Protein AF-A0A5J4QNW8-F1 (afdb_monomer)

InterPro domains:
  IPR017850 Alkaline-phosphatase-like, core domain superfamily [G3DSA:3.40.720.10] (44-223)
  IPR017850 Alkaline-phosphatase-like, core domain superfamily [SSF53649] (54-168)

Mean predicted aligned error: 5.85 Å

pLDDT: mean 89.26, std 12.09, range [37.34, 98.38]

Organism: NCBI:txid433724

Structure (mmCIF, N/CA/C/O backbone):
data_AF-A0A5J4QNW8-F1
#
_entry.id   AF-A0A5J4QNW8-F1
#
loop_
_atom_site.group_PDB
_atom_site.id
_atom_site.type_symbol
_atom_site.label_atom_id
_atom_site.label_alt_id
_atom_site.label_comp_id
_atom_site.label_asym_id
_atom_site.label_entity_id
_atom_site.label_seq_id
_atom_site.pdbx_PDB_ins_code
_atom_site.Cartn_x
_atom_site.Cartn_y
_atom_site.Cartn_z
_atom_site.occupancy
_atom_site.B_iso_or_equiv
_atom_site.auth_seq_id
_atom_site.auth_comp_id
_atom_site.auth_asym_id
_atom_site.auth_atom_id
_atom_site.pdbx_PDB_model_num
ATOM 1 N N . MET A 1 1 ? 3.363 -34.307 -20.191 1.00 50.69 1 MET A N 1
ATOM 2 C CA . MET A 1 1 ? 1.901 -34.393 -19.971 1.00 50.69 1 MET A CA 1
ATOM 3 C C . MET A 1 1 ? 1.456 -34.912 -18.603 1.00 50.69 1 MET A C 1
ATOM 5 O O . MET A 1 1 ? 0.515 -34.337 -18.078 1.00 50.69 1 MET A O 1
ATOM 9 N N . LYS A 1 2 ? 2.047 -35.956 -17.986 1.00 48.22 2 LYS A N 1
ATOM 10 C CA . LYS A 1 2 ? 1.737 -36.304 -16.568 1.00 48.22 2 LYS A CA 1
ATOM 11 C C . LYS A 1 2 ? 2.662 -35.636 -15.538 1.00 48.22 2 LYS A C 1
ATOM 13 O O . LYS A 1 2 ? 2.287 -35.537 -14.376 1.00 48.22 2 LYS A O 1
ATOM 18 N N . GLN A 1 3 ? 3.833 -35.167 -15.968 1.00 46.09 3 GLN A N 1
ATOM 19 C CA . GLN A 1 3 ? 4.805 -34.457 -15.127 1.00 46.09 3 GLN A CA 1
ATOM 20 C C . GLN A 1 3 ? 4.386 -32.993 -14.864 1.00 46.09 3 GLN A C 1
ATOM 22 O O . GLN A 1 3 ? 4.664 -32.472 -13.794 1.00 46.09 3 GLN A O 1
ATOM 27 N N . ASP A 1 4 ? 3.595 -32.400 -15.768 1.00 54.94 4 ASP A N 1
ATOM 28 C CA . ASP A 1 4 ? 3.169 -30.988 -15.719 1.00 54.94 4 ASP A CA 1
ATOM 29 C C . ASP A 1 4 ? 2.064 -30.705 -14.687 1.00 54.94 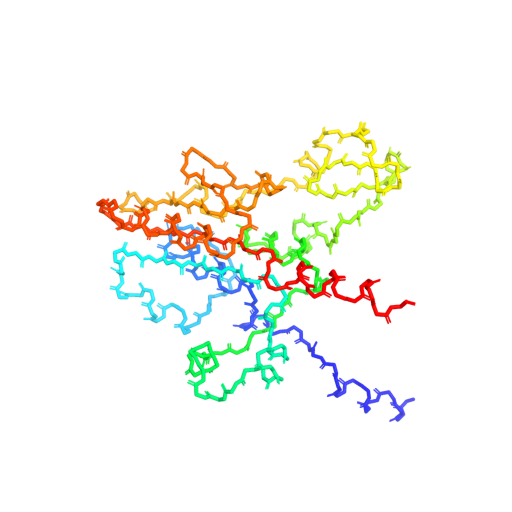4 ASP A C 1
ATOM 31 O O . ASP A 1 4 ? 1.994 -29.625 -14.108 1.00 54.94 4 ASP A O 1
ATOM 35 N N . LYS A 1 5 ? 1.194 -31.686 -14.410 1.00 52.28 5 LYS A N 1
ATOM 36 C CA . LYS A 1 5 ? 0.046 -31.485 -13.508 1.00 52.28 5 LYS A CA 1
ATOM 37 C C . LYS A 1 5 ? 0.475 -31.316 -12.046 1.00 52.28 5 LYS A C 1
ATOM 39 O O . LYS A 1 5 ? -0.120 -30.538 -11.319 1.00 52.28 5 LYS A O 1
ATOM 44 N N . LYS A 1 6 ? 1.546 -32.012 -11.646 1.00 55.34 6 LYS A N 1
ATOM 45 C CA . LYS A 1 6 ? 2.076 -32.014 -10.272 1.00 55.34 6 LYS A CA 1
ATOM 46 C C . LYS A 1 6 ? 2.856 -30.739 -9.922 1.00 55.34 6 LYS A C 1
ATOM 48 O O . LYS A 1 6 ? 3.050 -30.461 -8.742 1.00 55.34 6 LYS A O 1
ATOM 53 N N . GLU A 1 7 ? 3.335 -30.002 -10.926 1.00 60.31 7 GLU A N 1
ATOM 54 C CA . GLU A 1 7 ? 3.994 -28.704 -10.731 1.00 60.31 7 GLU A CA 1
ATOM 55 C C . GLU A 1 7 ? 2.992 -27.549 -10.674 1.00 60.31 7 GLU A C 1
ATOM 57 O O . GLU A 1 7 ? 3.164 -26.648 -9.857 1.00 60.31 7 GLU A O 1
ATOM 62 N N . LEU A 1 8 ? 1.904 -27.617 -11.453 1.00 59.53 8 LEU A N 1
ATOM 63 C CA . LEU A 1 8 ? 0.803 -26.647 -11.386 1.00 59.53 8 LEU A CA 1
ATOM 64 C C . LEU A 1 8 ? 0.143 -26.607 -9.998 1.00 59.53 8 LEU A C 1
ATOM 66 O O . LEU A 1 8 ? -0.208 -25.528 -9.533 1.00 59.53 8 LEU A O 1
ATOM 70 N N . ASP A 1 9 ? 0.060 -27.746 -9.302 1.00 62.59 9 ASP A N 1
ATOM 71 C CA . ASP A 1 9 ? -0.486 -27.834 -7.936 1.00 62.59 9 ASP A CA 1
ATOM 72 C C . ASP A 1 9 ? 0.357 -27.076 -6.881 1.00 62.59 9 ASP A C 1
ATOM 74 O O . ASP A 1 9 ? -0.100 -26.873 -5.757 1.00 62.59 9 ASP A O 1
ATOM 78 N N . LYS A 1 10 ? 1.590 -26.654 -7.213 1.00 77.62 10 LYS A N 1
ATOM 79 C CA . LYS A 1 10 ? 2.446 -25.822 -6.342 1.00 77.62 10 LYS A CA 1
ATOM 80 C C . LYS A 1 10 ? 2.356 -24.326 -6.645 1.00 77.62 10 LYS A C 1
ATOM 82 O O . LYS A 1 10 ? 2.941 -23.530 -5.910 1.00 77.62 10 LYS A O 1
ATOM 87 N N . LEU A 1 11 ? 1.693 -23.938 -7.732 1.00 81.44 11 LEU A N 1
ATOM 88 C CA . LEU A 1 11 ? 1.566 -22.537 -8.110 1.00 81.44 11 LEU A CA 1
ATOM 89 C C . LEU A 1 11 ? 0.448 -21.874 -7.310 1.00 81.44 11 LEU A C 1
ATOM 91 O O . LEU A 1 11 ? -0.637 -22.426 -7.137 1.00 81.44 11 LEU A O 1
ATOM 95 N N . ILE A 1 12 ? 0.715 -20.655 -6.853 1.00 85.25 12 ILE A N 1
ATOM 96 C CA . ILE A 1 12 ? -0.303 -19.796 -6.259 1.00 85.25 12 ILE A CA 1
ATOM 97 C C . ILE A 1 12 ? -0.917 -18.984 -7.398 1.00 85.25 12 ILE A C 1
ATOM 99 O O . ILE A 1 12 ? -0.236 -18.169 -8.021 1.00 85.25 12 ILE A O 1
ATOM 103 N N . PHE A 1 13 ? -2.193 -19.230 -7.680 1.00 89.69 13 PHE A N 1
ATOM 104 C CA . PHE A 1 13 ? -2.965 -18.446 -8.640 1.00 89.69 13 PHE A CA 1
ATOM 105 C C . PHE A 1 13 ? -3.490 -17.160 -7.985 1.00 89.69 13 PHE A C 1
ATOM 107 O O . PHE A 1 13 ? -3.715 -17.153 -6.773 1.00 89.69 13 PHE A O 1
ATOM 114 N N . PRO A 1 14 ? -3.682 -16.073 -8.755 1.00 88.25 14 PRO A N 1
ATOM 115 C CA . PRO A 1 14 ? -4.300 -14.863 -8.229 1.00 88.25 14 PRO A CA 1
ATOM 116 C C . PRO A 1 14 ? -5.731 -15.160 -7.774 1.00 88.25 14 PRO A C 1
ATOM 118 O O . PRO A 1 14 ? -6.515 -15.757 -8.512 1.00 88.25 14 PRO A O 1
ATOM 121 N N . ASP A 1 15 ? -6.063 -14.718 -6.566 1.0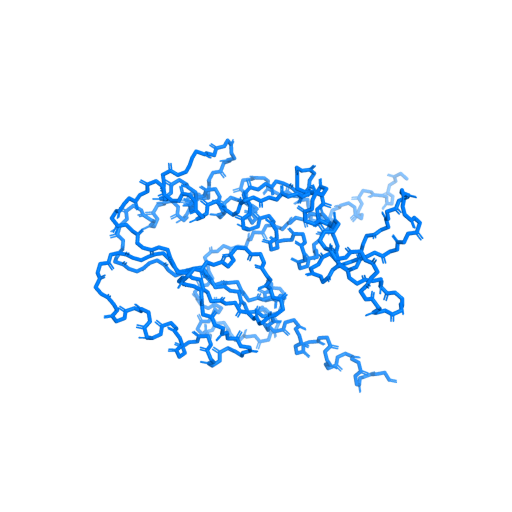0 93.56 15 ASP A N 1
ATOM 122 C CA . ASP A 1 15 ? -7.421 -14.753 -6.031 1.00 93.56 15 ASP A CA 1
ATOM 123 C C . ASP A 1 15 ? -7.978 -13.333 -6.076 1.00 93.56 15 ASP A C 1
ATOM 125 O O . ASP A 1 15 ? -7.646 -12.520 -5.222 1.00 93.56 15 ASP A O 1
ATOM 129 N N . PHE A 1 16 ? -8.789 -13.021 -7.088 1.00 89.88 16 PHE A N 1
ATOM 130 C CA . PHE A 1 16 ? -9.303 -11.667 -7.336 1.00 89.88 16 PHE A CA 1
ATOM 131 C C . PHE A 1 16 ? -10.328 -11.172 -6.302 1.00 89.88 16 PHE A C 1
ATOM 133 O O . PHE A 1 16 ? -10.675 -9.994 -6.323 1.00 89.88 16 PHE A O 1
ATOM 140 N N . GLU A 1 17 ? -10.780 -12.037 -5.391 1.00 92.00 17 GLU A N 1
ATOM 141 C CA . GLU A 1 17 ? -11.602 -11.651 -4.237 1.00 92.00 17 GLU A CA 1
ATOM 142 C C . GLU A 1 17 ? -10.765 -11.517 -2.952 1.00 92.00 17 GLU A C 1
ATOM 144 O O . GLU A 1 17 ? -11.206 -10.917 -1.969 1.00 92.00 17 GLU A O 1
ATOM 149 N N . LYS A 1 18 ? -9.547 -12.076 -2.953 1.00 94.88 18 LYS A N 1
ATOM 150 C CA . LYS A 1 18 ? -8.574 -12.033 -1.852 1.00 94.88 18 LYS A CA 1
ATOM 151 C C . LYS A 1 18 ? -7.194 -11.634 -2.363 1.00 94.88 18 LYS A C 1
ATOM 153 O O . LYS A 1 18 ? -6.198 -12.348 -2.201 1.00 94.88 18 LYS A O 1
ATOM 158 N N . ASN A 1 19 ? -7.140 -10.467 -2.986 1.00 95.44 19 ASN A N 1
ATOM 159 C CA . ASN A 1 19 ? -5.948 -9.827 -3.513 1.00 95.44 19 ASN A CA 1
ATOM 160 C C . ASN A 1 19 ? -5.698 -8.479 -2.826 1.00 95.44 19 ASN A C 1
ATOM 162 O O . ASN A 1 19 ? -6.612 -7.839 -2.306 1.00 95.44 19 ASN A O 1
ATOM 166 N N . ILE A 1 20 ? -4.456 -7.999 -2.877 1.00 96.25 20 ILE A N 1
ATOM 167 C CA . ILE A 1 20 ? -4.100 -6.670 -2.370 1.00 96.25 20 ILE A CA 1
ATOM 168 C C . ILE A 1 20 ? -4.936 -5.531 -2.976 1.00 96.25 20 ILE A C 1
ATOM 170 O O . ILE A 1 20 ? -5.199 -4.551 -2.286 1.00 96.25 20 ILE A O 1
ATOM 174 N N . ILE A 1 21 ? -5.413 -5.660 -4.221 1.00 96.75 21 ILE A N 1
ATOM 175 C CA . ILE A 1 21 ? -6.275 -4.639 -4.831 1.00 96.75 21 ILE A CA 1
ATOM 176 C C . ILE A 1 21 ? -7.614 -4.498 -4.094 1.00 96.75 21 ILE A C 1
ATOM 178 O O . ILE A 1 21 ? -8.160 -3.400 -4.011 1.00 96.75 21 ILE A O 1
ATOM 182 N N . ASN A 1 22 ? -8.124 -5.577 -3.488 1.00 97.81 22 ASN A N 1
ATOM 183 C CA . ASN A 1 22 ? -9.389 -5.543 -2.757 1.00 97.81 22 ASN A CA 1
ATOM 184 C C . ASN A 1 22 ? -9.275 -4.709 -1.471 1.00 97.81 22 ASN A C 1
ATOM 186 O O . ASN A 1 22 ? -10.265 -4.109 -1.054 1.00 97.81 22 ASN A O 1
ATOM 190 N N . ILE A 1 23 ? -8.069 -4.591 -0.889 1.00 97.94 23 ILE A N 1
ATOM 191 C CA . ILE A 1 23 ? -7.785 -3.646 0.205 1.00 97.94 23 ILE A CA 1
ATOM 192 C C . ILE A 1 23 ? -7.989 -2.208 -0.288 1.00 97.94 23 ILE A C 1
ATOM 194 O O . ILE A 1 23 ? -8.732 -1.437 0.321 1.00 97.94 23 ILE A O 1
ATOM 198 N N . SER A 1 24 ? -7.368 -1.847 -1.415 1.00 97.25 24 SER A N 1
ATOM 199 C CA . SER A 1 24 ? -7.506 -0.512 -2.010 1.00 97.25 24 SER A CA 1
ATOM 200 C C . SER A 1 24 ? -8.937 -0.206 -2.425 1.00 97.25 24 SER A C 1
ATOM 202 O O . SER A 1 24 ? -9.387 0.928 -2.262 1.00 97.25 24 SER A O 1
ATOM 204 N N . SER A 1 25 ? -9.677 -1.207 -2.904 1.00 97.69 25 SER A N 1
ATOM 205 C CA . SER A 1 25 ? -11.091 -1.055 -3.234 1.00 97.69 25 SER A CA 1
ATOM 206 C C . SER A 1 25 ? -11.944 -0.800 -1.981 1.00 97.69 25 SER A C 1
ATOM 208 O O . SER A 1 25 ? -12.767 0.119 -1.978 1.00 97.69 25 SER A O 1
ATOM 210 N N . SER A 1 26 ? -11.705 -1.523 -0.878 1.00 98.38 26 SER A N 1
ATOM 211 C CA . SER A 1 26 ? -12.358 -1.267 0.418 1.00 98.38 26 SER A CA 1
ATOM 212 C C . SER A 1 26 ? -12.085 0.146 0.938 1.00 98.38 26 SER A C 1
ATOM 214 O O . SER A 1 26 ? -13.013 0.845 1.347 1.00 98.38 26 SER A O 1
ATOM 216 N N . PHE A 1 27 ? -10.836 0.616 0.874 1.00 98.06 27 PHE A N 1
ATOM 217 C CA . PHE A 1 27 ? -10.511 1.985 1.279 1.00 98.06 27 PHE A CA 1
ATOM 218 C C . PHE A 1 27 ? -11.069 3.040 0.321 1.00 98.06 27 PHE A C 1
ATOM 220 O O . PHE A 1 27 ? -11.548 4.075 0.780 1.00 98.06 27 PHE A O 1
ATOM 227 N N . SER A 1 28 ? -11.095 2.768 -0.987 1.00 97.25 28 SER A N 1
ATOM 228 C CA . SER A 1 28 ? -11.762 3.631 -1.971 1.00 97.25 28 SER A CA 1
ATOM 229 C C . SER A 1 28 ? -13.234 3.814 -1.601 1.00 97.25 28 SER A C 1
ATOM 231 O O . SER A 1 28 ? -13.698 4.944 -1.463 1.00 97.25 28 SER A O 1
ATOM 233 N N . LYS A 1 29 ? -13.944 2.712 -1.324 1.00 96.94 29 LYS A N 1
ATOM 234 C CA . LYS A 1 29 ? -15.337 2.729 -0.860 1.00 96.94 29 LYS A CA 1
ATOM 235 C C . LYS A 1 29 ? -15.503 3.504 0.451 1.00 96.94 29 LYS A C 1
ATOM 237 O O . LYS A 1 29 ? -16.416 4.320 0.545 1.00 96.94 29 LYS A O 1
ATOM 242 N N . TYR A 1 30 ? -14.627 3.292 1.434 1.00 97.44 30 TYR A N 1
ATOM 243 C CA . TYR A 1 30 ? -14.646 4.009 2.718 1.00 97.44 30 TYR A CA 1
ATOM 244 C C . TYR A 1 30 ? -14.472 5.526 2.568 1.00 97.44 30 TYR A C 1
ATOM 246 O O . TYR A 1 30 ? -15.126 6.301 3.267 1.00 97.44 30 TYR A O 1
ATOM 254 N N . LEU A 1 31 ? -13.622 5.953 1.635 1.00 97.00 31 LEU A N 1
ATOM 255 C CA . LEU A 1 31 ? -13.414 7.360 1.302 1.00 97.00 31 LEU A CA 1
ATOM 256 C C . LEU A 1 31 ? -14.510 7.919 0.377 1.00 97.00 31 LEU A C 1
ATOM 258 O O . LEU A 1 31 ? -14.544 9.116 0.133 1.00 97.00 31 LEU A O 1
ATOM 262 N N . GLY A 1 32 ? -15.430 7.094 -0.131 1.00 95.81 32 GLY A N 1
ATOM 263 C CA . GLY A 1 32 ? -16.477 7.510 -1.073 1.00 95.81 32 GLY A CA 1
ATOM 264 C C . GLY A 1 32 ? -16.013 7.605 -2.533 1.00 95.81 32 GLY A C 1
ATOM 265 O O . GLY A 1 32 ? -16.749 8.095 -3.390 1.00 95.81 32 GLY A O 1
ATOM 266 N N . VAL A 1 33 ? -14.806 7.127 -2.837 1.00 96.19 33 VAL A N 1
ATOM 267 C CA . VAL A 1 33 ? -14.254 7.038 -4.192 1.00 96.19 33 VAL A CA 1
ATOM 268 C C . VAL A 1 33 ? -14.921 5.875 -4.926 1.00 96.19 33 VAL A C 1
ATOM 270 O O . VAL A 1 33 ? -14.993 4.753 -4.421 1.00 96.19 33 VAL A O 1
ATOM 273 N N . LYS A 1 34 ? -15.410 6.126 -6.145 1.00 93.19 34 LYS A N 1
ATOM 274 C CA . LYS A 1 34 ? -16.011 5.078 -6.980 1.00 93.19 34 LYS A CA 1
ATOM 275 C C . LYS A 1 34 ? -14.949 4.061 -7.405 1.00 93.19 34 LYS A C 1
ATOM 277 O O . LYS A 1 34 ? -13.878 4.438 -7.864 1.00 93.19 34 LYS A O 1
ATOM 282 N N . THR A 1 35 ? -15.290 2.783 -7.302 1.00 92.19 35 THR A N 1
ATOM 283 C CA . THR A 1 35 ? -14.453 1.645 -7.695 1.00 92.19 35 THR A CA 1
ATOM 284 C C . THR A 1 35 ? -15.334 0.590 -8.356 1.00 92.19 35 THR A C 1
ATOM 286 O O . THR A 1 35 ? -16.484 0.403 -7.956 1.00 92.19 35 THR A O 1
ATOM 289 N N . ASP A 1 36 ? -14.812 -0.064 -9.389 1.00 93.44 36 ASP A N 1
ATOM 290 C CA . ASP A 1 36 ? -15.427 -1.199 -10.084 1.00 93.44 36 ASP A CA 1
ATOM 291 C C . ASP A 1 36 ? -14.876 -2.556 -9.607 1.00 93.44 36 ASP A C 1
ATOM 293 O O . ASP A 1 36 ? -15.382 -3.608 -9.995 1.00 93.44 36 ASP A O 1
ATOM 297 N N . LYS A 1 37 ? -13.850 -2.532 -8.749 1.00 94.81 37 LYS A N 1
ATOM 298 C CA . LYS A 1 37 ? -13.191 -3.714 -8.184 1.00 94.81 37 LYS A CA 1
ATOM 299 C C . LYS A 1 37 ? -13.933 -4.205 -6.947 1.00 94.81 37 LYS A C 1
ATOM 301 O O . LYS A 1 37 ? -14.447 -3.398 -6.169 1.00 94.81 37 LYS A O 1
ATOM 306 N N . SER A 1 38 ? -13.953 -5.516 -6.715 1.00 95.94 38 SER A N 1
ATOM 307 C CA . SER A 1 38 ? -14.559 -6.070 -5.501 1.00 95.94 38 SER A CA 1
ATOM 308 C C . SER A 1 38 ? -13.796 -5.632 -4.247 1.00 95.94 38 SER A C 1
ATOM 310 O O . SER A 1 38 ? -12.587 -5.386 -4.278 1.00 95.94 38 SER A O 1
ATOM 312 N N . THR A 1 39 ? -14.523 -5.469 -3.144 1.00 97.62 39 THR A N 1
ATOM 313 C CA . THR A 1 39 ? -13.971 -5.064 -1.848 1.00 97.62 39 THR A CA 1
ATOM 314 C C . THR A 1 39 ? -13.681 -6.277 -0.973 1.00 97.62 39 THR A C 1
ATOM 316 O O . THR A 1 39 ? -14.260 -7.349 -1.150 1.00 97.62 39 THR A O 1
ATOM 319 N N . LEU A 1 40 ? -12.785 -6.117 -0.000 1.00 97.56 40 LEU A N 1
ATOM 320 C CA . LEU A 1 40 ? -12.438 -7.178 0.932 1.00 97.56 40 LEU A CA 1
ATOM 321 C C . LEU A 1 40 ? -13.421 -7.184 2.112 1.00 97.56 40 LEU A C 1
ATOM 323 O O . LEU A 1 40 ? -13.374 -6.308 2.976 1.00 97.56 40 LEU A O 1
ATOM 327 N N . LYS A 1 41 ? -14.295 -8.198 2.182 1.00 96.06 41 LYS A N 1
ATOM 328 C CA . LYS A 1 41 ? -15.398 -8.247 3.162 1.00 96.06 41 LYS A CA 1
ATOM 329 C C . LYS A 1 41 ? -14.951 -8.029 4.614 1.00 96.06 41 LYS A C 1
ATOM 331 O O . LYS A 1 41 ? -15.595 -7.271 5.329 1.00 96.06 41 LYS A O 1
ATOM 336 N N . ILE A 1 42 ? -13.865 -8.673 5.050 1.00 96.69 42 ILE A N 1
ATOM 337 C CA . ILE A 1 42 ? -13.378 -8.548 6.434 1.00 96.69 42 ILE A CA 1
ATOM 338 C C . ILE A 1 42 ? -12.971 -7.109 6.781 1.00 96.69 42 ILE A C 1
ATOM 340 O O . ILE A 1 42 ? -13.155 -6.674 7.914 1.00 96.69 42 ILE A O 1
ATOM 344 N N . LEU A 1 43 ? -12.455 -6.364 5.803 1.00 97.38 43 LEU A N 1
ATOM 345 C CA . LEU A 1 43 ? -12.079 -4.969 5.974 1.00 97.38 43 LEU A CA 1
ATOM 346 C C . LEU A 1 43 ? -13.311 -4.058 5.907 1.00 97.38 43 LEU A C 1
ATOM 348 O O . LEU A 1 43 ? -13.443 -3.157 6.729 1.00 97.38 43 LEU A O 1
ATOM 352 N N . ASP A 1 44 ? -14.245 -4.326 4.991 1.00 97.69 44 ASP A N 1
ATOM 353 C CA . ASP A 1 44 ? -15.520 -3.605 4.904 1.00 97.69 44 ASP A CA 1
ATOM 354 C C . ASP A 1 44 ? -16.327 -3.705 6.207 1.00 97.69 44 ASP A C 1
ATOM 356 O O . ASP A 1 44 ? -16.792 -2.685 6.713 1.00 97.69 44 ASP A O 1
ATOM 360 N N . ASP A 1 45 ? -16.463 -4.913 6.765 1.00 97.62 45 ASP A N 1
ATOM 361 C CA . ASP A 1 45 ? -17.181 -5.153 8.024 1.00 97.62 45 ASP A CA 1
ATOM 362 C C . ASP A 1 45 ? -16.561 -4.348 9.186 1.00 97.62 45 ASP A C 1
ATOM 364 O O . ASP A 1 45 ? -17.270 -3.878 10.078 1.00 97.62 45 ASP A O 1
ATOM 368 N N . GLU A 1 46 ? -15.238 -4.166 9.169 1.00 97.38 46 GLU A N 1
ATOM 369 C CA . GLU A 1 46 ? -14.505 -3.418 10.187 1.00 97.38 46 GLU A CA 1
ATOM 370 C C . GLU A 1 46 ? -14.663 -1.900 10.013 1.00 97.38 46 GLU A C 1
ATOM 372 O O . GLU A 1 46 ? -14.885 -1.179 10.987 1.00 97.38 46 GLU A O 1
ATOM 377 N N . LEU A 1 47 ? -14.610 -1.407 8.773 1.00 97.50 47 LEU A N 1
ATOM 378 C CA . LEU A 1 47 ? -14.688 0.021 8.446 1.00 97.50 47 LEU A CA 1
ATOM 379 C C . LEU A 1 47 ? -16.077 0.635 8.699 1.00 97.50 47 LEU A C 1
ATOM 381 O O . LEU A 1 47 ? -16.172 1.848 8.890 1.00 97.50 47 LEU A O 1
ATOM 385 N N . VAL A 1 48 ? -17.142 -0.175 8.781 1.00 96.69 48 VAL A N 1
ATOM 386 C CA . VAL A 1 48 ? -18.500 0.280 9.160 1.00 96.69 48 VAL A CA 1
ATOM 387 C C . VAL A 1 48 ? -18.543 0.891 10.568 1.00 96.69 48 VAL A C 1
ATOM 389 O O . VAL A 1 48 ? -19.425 1.696 10.859 1.00 96.69 48 VAL A O 1
ATOM 392 N N . LYS A 1 49 ? -17.581 0.557 11.437 1.00 97.12 49 LYS A N 1
ATOM 393 C CA . LYS A 1 49 ? -17.478 1.118 12.795 1.00 97.12 49 LYS A CA 1
ATOM 394 C C . LYS A 1 49 ? -17.093 2.599 12.819 1.00 97.12 49 LYS A C 1
ATOM 396 O O . LYS A 1 49 ? -17.207 3.217 13.872 1.00 97.12 49 LYS A O 1
ATOM 401 N N . ASP A 1 50 ? -16.667 3.150 11.679 1.00 94.62 50 ASP A N 1
ATOM 402 C CA . ASP A 1 50 ? -16.443 4.583 11.475 1.00 94.62 50 ASP A CA 1
ATOM 403 C C . ASP A 1 50 ? -15.485 5.210 12.505 1.00 94.62 50 ASP A C 1
ATOM 405 O O . ASP A 1 50 ? -15.803 6.170 13.212 1.00 94.62 50 ASP A O 1
ATOM 409 N N . TYR A 1 51 ? -14.296 4.613 12.593 1.00 97.25 51 TYR A N 1
ATOM 410 C CA . TYR A 1 51 ? -13.223 5.016 13.497 1.00 97.25 51 TYR A CA 1
ATOM 411 C C . TYR A 1 51 ? -12.796 6.478 13.321 1.00 97.25 51 TYR A C 1
ATOM 413 O O . TYR A 1 51 ? -12.830 7.030 12.220 1.00 97.25 51 TYR A O 1
ATOM 421 N N . GLU A 1 52 ? -12.316 7.088 14.411 1.00 97.19 52 GLU A N 1
ATOM 422 C CA . GLU A 1 52 ? -11.683 8.408 14.339 1.00 97.19 52 GLU A CA 1
ATOM 423 C C . GLU A 1 52 ? -10.392 8.352 13.515 1.00 97.19 52 GLU A C 1
ATOM 425 O O . GLU A 1 52 ? -10.195 9.180 12.633 1.00 97.19 52 GLU A O 1
ATOM 430 N N . ASP A 1 53 ? -9.556 7.338 13.727 1.00 98.06 53 ASP A N 1
ATOM 431 C CA . ASP A 1 53 ? -8.317 7.148 12.977 1.00 98.06 53 ASP A CA 1
ATOM 432 C C . ASP A 1 53 ? -8.307 5.778 12.294 1.00 98.06 53 ASP A C 1
ATOM 434 O O . ASP A 1 53 ? -8.350 4.737 12.950 1.00 98.06 53 ASP A O 1
ATOM 438 N N . VAL A 1 54 ? -8.214 5.777 10.964 1.00 98.31 54 VAL A N 1
ATOM 439 C CA . VAL A 1 54 ? -7.965 4.577 10.158 1.00 98.31 54 VAL A CA 1
ATOM 440 C C . VAL A 1 54 ? -6.538 4.646 9.630 1.00 98.31 54 VAL A C 1
ATOM 442 O O . VAL A 1 54 ? -6.206 5.520 8.830 1.00 98.31 54 VAL A O 1
ATOM 445 N N . ILE A 1 55 ? -5.689 3.725 10.080 1.00 98.38 55 ILE A N 1
ATOM 446 C CA . ILE A 1 55 ? -4.266 3.687 9.731 1.00 98.38 55 ILE A CA 1
ATOM 447 C C . ILE A 1 55 ? -4.006 2.445 8.882 1.00 98.38 55 ILE A C 1
ATOM 449 O O . ILE A 1 55 ? -4.233 1.320 9.326 1.00 98.38 55 ILE A O 1
ATOM 453 N N . PHE A 1 56 ? -3.506 2.651 7.667 1.00 98.31 56 PHE A N 1
ATOM 454 C CA . PHE A 1 56 ? -3.102 1.586 6.760 1.00 98.31 56 PHE A CA 1
ATOM 455 C C . PHE A 1 56 ? -1.587 1.616 6.573 1.00 98.31 56 PHE A C 1
ATOM 457 O O . PHE A 1 56 ? -1.051 2.594 6.061 1.00 98.31 56 PHE A O 1
ATOM 464 N N . ILE A 1 57 ? -0.897 0.548 6.981 1.00 97.88 57 ILE A N 1
ATOM 465 C CA . ILE A 1 57 ? 0.565 0.448 6.906 1.00 97.88 57 ILE A CA 1
ATOM 466 C C . ILE A 1 57 ? 0.959 -0.713 6.001 1.00 97.88 57 ILE A C 1
ATOM 468 O O . ILE A 1 57 ? 0.554 -1.853 6.228 1.00 97.88 57 ILE A O 1
ATOM 472 N N . ILE A 1 58 ? 1.794 -0.421 5.008 1.00 97.31 58 ILE A N 1
ATOM 473 C CA . ILE A 1 58 ? 2.450 -1.416 4.164 1.00 97.31 58 ILE A CA 1
ATOM 474 C C . ILE A 1 58 ? 3.895 -1.568 4.644 1.00 97.31 58 ILE A C 1
ATOM 476 O O . ILE A 1 58 ? 4.667 -0.614 4.566 1.00 97.31 58 ILE A O 1
ATOM 480 N N . PHE A 1 59 ? 4.254 -2.764 5.107 1.00 96.44 59 PHE A N 1
ATOM 481 C CA . PHE A 1 59 ? 5.639 -3.158 5.384 1.00 96.44 59 PHE A CA 1
ATOM 482 C C . PHE A 1 59 ? 6.170 -3.980 4.208 1.00 96.44 59 PHE A C 1
ATOM 484 O O . PHE A 1 59 ? 5.694 -5.096 3.970 1.00 96.44 59 PHE A O 1
ATOM 491 N N . ASP A 1 60 ? 7.116 -3.428 3.448 1.00 94.56 60 ASP A N 1
ATOM 492 C CA . ASP A 1 60 ? 7.619 -4.074 2.237 1.00 94.56 60 ASP A CA 1
ATOM 493 C C . ASP A 1 60 ? 8.327 -5.394 2.565 1.00 94.56 60 ASP A C 1
ATOM 495 O O . ASP A 1 60 ? 9.116 -5.497 3.502 1.00 94.56 60 ASP A O 1
ATOM 499 N N . GLY A 1 61 ? 8.024 -6.439 1.800 1.00 92.94 61 GLY A N 1
ATOM 500 C CA . GLY A 1 61 ? 8.566 -7.780 2.011 1.00 92.94 61 GLY A CA 1
ATOM 501 C C . GLY A 1 61 ? 8.037 -8.530 3.242 1.00 92.94 61 GLY A C 1
ATOM 502 O O . GLY A 1 61 ? 8.424 -9.683 3.431 1.00 92.94 61 GLY A O 1
ATOM 503 N N . LEU A 1 62 ? 7.129 -7.971 4.058 1.00 94.25 62 LEU A N 1
ATOM 504 C CA . LEU A 1 62 ? 6.546 -8.661 5.224 1.00 94.25 62 LEU A CA 1
ATOM 505 C C . LEU A 1 62 ? 5.354 -9.563 4.841 1.00 94.25 62 LEU A C 1
ATOM 507 O O . LEU A 1 62 ? 4.213 -9.349 5.244 1.00 94.25 62 LEU A O 1
ATOM 511 N N . GLY A 1 63 ? 5.617 -10.587 4.030 1.00 92.94 63 GLY A N 1
ATOM 512 C CA . GLY A 1 63 ? 4.611 -11.574 3.625 1.00 92.94 63 GLY A CA 1
ATOM 513 C C . GLY A 1 63 ? 4.387 -12.704 4.642 1.00 92.94 63 GLY A C 1
ATOM 514 O O . GLY A 1 63 ? 5.004 -12.758 5.707 1.00 92.94 63 GLY A O 1
ATOM 515 N N . LYS A 1 64 ? 3.554 -13.682 4.256 1.00 93.94 64 LYS A N 1
ATOM 516 C CA . LYS A 1 64 ? 3.258 -14.888 5.052 1.00 93.94 64 LYS A CA 1
ATOM 517 C C . LYS A 1 64 ? 4.517 -15.616 5.532 1.00 93.94 64 LYS A C 1
ATOM 519 O O . LYS A 1 64 ? 4.666 -15.854 6.725 1.00 93.94 64 LYS A O 1
ATOM 524 N N . ASN A 1 65 ? 5.433 -15.932 4.614 1.00 92.62 65 ASN A N 1
ATOM 525 C CA . ASN A 1 65 ? 6.606 -16.746 4.940 1.00 92.62 65 ASN A CA 1
ATOM 526 C C . ASN A 1 65 ? 7.545 -16.050 5.945 1.00 92.62 65 ASN A C 1
ATOM 528 O O . ASN A 1 65 ? 7.879 -16.683 6.944 1.00 92.62 65 ASN A O 1
ATOM 532 N N . PRO A 1 66 ? 7.947 -14.772 5.762 1.00 92.62 66 PRO A N 1
ATOM 533 C CA . PRO A 1 66 ? 8.714 -14.055 6.780 1.00 92.62 66 PRO A CA 1
ATOM 534 C C . PRO A 1 66 ? 8.058 -14.056 8.165 1.00 92.62 66 PRO A C 1
ATOM 536 O O . PRO A 1 66 ? 8.761 -14.279 9.148 1.00 92.62 66 PRO A O 1
ATOM 539 N N . ILE A 1 67 ? 6.735 -13.868 8.245 1.00 94.69 67 ILE A N 1
ATOM 540 C CA . ILE A 1 67 ? 5.989 -13.901 9.513 1.00 94.69 67 ILE A CA 1
ATOM 541 C C . ILE A 1 67 ? 6.054 -15.293 10.152 1.00 94.69 67 ILE A C 1
ATOM 543 O O . ILE A 1 67 ? 6.442 -15.417 11.309 1.00 94.69 67 ILE A O 1
ATOM 547 N N . GLU A 1 68 ? 5.689 -16.345 9.418 1.00 94.00 68 GLU A N 1
ATOM 548 C CA . GLU A 1 68 ? 5.581 -17.701 9.976 1.00 94.00 68 GLU A CA 1
ATOM 549 C C . GLU A 1 68 ? 6.936 -18.306 10.362 1.00 94.00 68 GLU A C 1
ATOM 551 O O . GLU A 1 68 ? 7.008 -19.072 11.322 1.00 94.00 68 GLU A O 1
ATOM 556 N N . ILE A 1 69 ? 8.002 -17.957 9.634 1.00 94.25 69 ILE A N 1
ATOM 557 C CA . ILE A 1 69 ? 9.355 -18.474 9.877 1.00 94.25 69 ILE A CA 1
ATOM 558 C C . ILE A 1 69 ? 10.024 -17.764 11.056 1.00 94.25 69 ILE A C 1
ATOM 560 O O . ILE A 1 69 ? 10.704 -18.417 11.844 1.00 94.25 69 ILE A O 1
ATOM 564 N N . ASN A 1 70 ? 9.876 -16.440 11.165 1.00 93.44 70 ASN A N 1
ATOM 565 C CA . ASN A 1 70 ? 10.695 -15.643 12.084 1.00 93.44 70 ASN A CA 1
ATOM 566 C C . ASN A 1 70 ? 9.965 -15.211 13.357 1.00 93.44 70 ASN A C 1
ATOM 568 O O . ASN A 1 70 ? 10.624 -14.803 14.310 1.00 93.44 70 ASN A O 1
ATOM 572 N N . LEU A 1 71 ? 8.631 -15.259 13.389 1.00 94.69 71 LEU A N 1
ATOM 573 C CA . LEU A 1 71 ? 7.855 -14.800 14.537 1.00 94.69 71 LEU A CA 1
ATOM 574 C C . LEU A 1 71 ? 7.198 -15.966 15.270 1.00 94.69 71 LEU A C 1
ATOM 576 O O . LEU A 1 71 ? 6.552 -16.819 14.661 1.00 94.69 71 LEU A O 1
ATOM 580 N N . GLU A 1 72 ? 7.295 -15.963 16.598 1.00 96.25 72 GLU A N 1
ATOM 581 C CA . GLU A 1 72 ? 6.558 -16.891 17.458 1.00 96.25 72 GLU A CA 1
ATOM 582 C C . GLU A 1 72 ? 5.040 -16.697 17.314 1.00 96.25 72 GLU A C 1
ATOM 584 O O . GLU A 1 72 ? 4.566 -15.587 17.055 1.00 96.25 72 GLU A O 1
ATOM 589 N N . GLU A 1 73 ? 4.255 -17.760 17.513 1.00 93.75 73 GLU A N 1
ATOM 590 C CA . GLU A 1 73 ? 2.787 -17.733 17.371 1.00 93.75 73 GLU A CA 1
ATOM 591 C C . GLU A 1 73 ? 2.106 -16.671 18.245 1.00 93.75 73 GLU A C 1
ATOM 593 O O . GLU A 1 73 ? 1.172 -16.013 17.793 1.00 93.75 73 GLU A O 1
ATOM 598 N N . GLY A 1 74 ? 2.611 -16.459 19.464 1.00 96.12 74 GLY A N 1
ATOM 599 C CA . GLY A 1 74 ? 2.095 -15.462 20.406 1.00 96.12 74 GLY A CA 1
ATOM 600 C C . GLY A 1 74 ? 2.605 -14.035 20.181 1.00 96.12 74 GLY A C 1
ATOM 601 O O . GLY A 1 74 ? 2.193 -13.126 20.899 1.00 96.12 74 GLY A O 1
ATOM 602 N N . SER A 1 75 ? 3.500 -13.813 19.215 1.00 96.75 75 SER A N 1
ATOM 603 C CA . SER A 1 75 ? 4.016 -12.472 18.919 1.00 96.75 75 SER A CA 1
ATOM 604 C C . SER A 1 75 ? 2.905 -11.542 18.426 1.00 96.75 75 SER A C 1
ATOM 606 O O . SER A 1 75 ? 1.919 -11.988 17.832 1.00 96.75 75 SER A O 1
ATOM 608 N N . PHE A 1 76 ? 3.065 -10.233 18.645 1.00 96.38 76 PHE A N 1
ATOM 609 C CA . PHE A 1 76 ? 2.032 -9.240 18.336 1.00 96.38 76 PHE A CA 1
ATOM 610 C C . PHE A 1 76 ? 1.527 -9.344 16.890 1.00 96.38 76 PHE A C 1
ATOM 612 O O . PHE A 1 76 ? 0.334 -9.517 16.675 1.00 96.38 76 PHE A O 1
ATOM 619 N N . ILE A 1 77 ? 2.417 -9.335 15.894 1.00 94.88 77 ILE A N 1
ATOM 620 C CA . ILE A 1 77 ? 2.006 -9.397 14.483 1.00 94.88 77 ILE A CA 1
ATOM 621 C C . ILE A 1 77 ? 1.336 -10.740 14.163 1.00 94.88 77 ILE A C 1
ATOM 623 O O . ILE A 1 77 ? 0.233 -10.751 13.618 1.00 94.88 77 ILE A O 1
ATOM 627 N N . ARG A 1 78 ? 1.963 -11.874 14.518 1.00 96.12 78 ARG A N 1
ATOM 628 C CA . ARG A 1 78 ? 1.473 -13.209 14.130 1.00 96.12 78 ARG A CA 1
ATOM 629 C C . ARG A 1 78 ? 0.127 -13.546 14.775 1.00 96.12 78 ARG A C 1
ATOM 631 O O . ARG A 1 78 ? -0.750 -14.065 14.092 1.00 96.12 78 ARG A O 1
ATOM 638 N N . SER A 1 79 ? -0.065 -13.185 16.042 1.00 97.25 79 SER A N 1
ATOM 639 C CA . SER A 1 79 ? -1.330 -13.393 16.765 1.00 97.25 79 SER A CA 1
ATOM 640 C C . SER A 1 79 ? -2.485 -12.514 16.263 1.00 97.25 79 SER A C 1
ATOM 642 O O . SER A 1 79 ? -3.648 -12.833 16.512 1.00 97.25 79 SER A O 1
ATOM 644 N N . HIS A 1 80 ? -2.190 -11.429 15.536 1.00 96.69 80 HIS A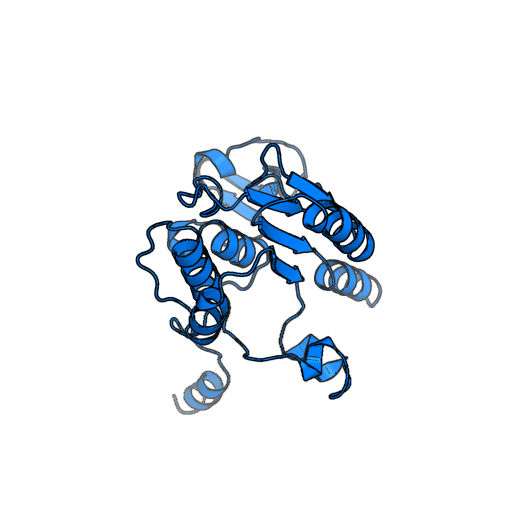 N 1
ATOM 645 C CA . HIS A 1 80 ? -3.191 -10.506 14.993 1.00 96.69 80 HIS A CA 1
ATOM 646 C C . H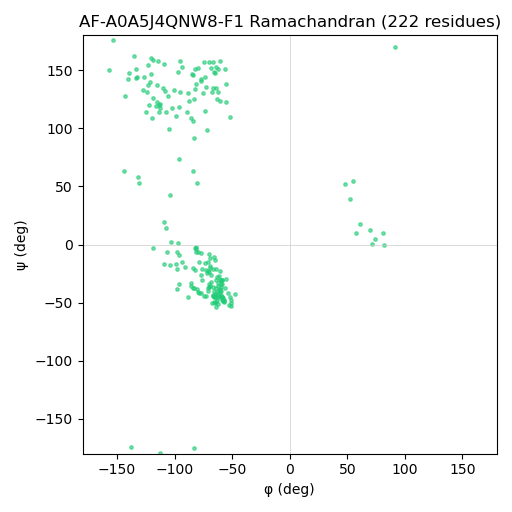IS A 1 80 ? -3.449 -10.685 13.488 1.00 96.69 80 HIS A C 1
ATOM 648 O O . HIS A 1 80 ? -4.290 -9.970 12.937 1.00 96.69 80 HIS A O 1
ATOM 654 N N . VAL A 1 81 ? -2.802 -11.649 12.817 1.00 96.75 81 VAL A N 1
ATOM 655 C CA . VAL A 1 81 ? -3.106 -11.977 11.414 1.00 96.75 81 VAL A CA 1
ATOM 656 C C . VAL A 1 81 ? -4.561 -12.429 11.301 1.00 96.75 81 VAL A C 1
ATOM 658 O O . VAL A 1 81 ? -4.988 -13.378 11.956 1.00 96.75 81 VAL A O 1
ATOM 661 N N . LYS A 1 82 ? -5.328 -11.750 10.446 1.00 96.12 82 LYS A N 1
ATOM 662 C CA . LYS A 1 82 ? -6.721 -12.113 10.154 1.00 96.12 82 LYS A CA 1
ATOM 663 C C . LYS A 1 82 ? -6.859 -12.932 8.882 1.00 96.12 82 LYS A C 1
ATOM 665 O O . LYS A 1 82 ? -7.671 -13.849 8.834 1.00 96.12 82 LYS A O 1
ATOM 670 N N . GLU A 1 83 ? -6.071 -12.602 7.865 1.00 95.25 83 GLU A N 1
ATOM 671 C CA . GLU A 1 83 ? -6.150 -13.238 6.557 1.00 95.25 83 GLU A CA 1
ATOM 672 C C . GLU A 1 83 ? -4.827 -13.092 5.796 1.00 95.25 83 GLU A C 1
ATOM 674 O O . GLU A 1 83 ? -4.102 -12.112 5.975 1.00 95.25 83 GLU A O 1
ATOM 679 N N . TYR A 1 84 ? -4.523 -14.070 4.939 1.00 95.12 84 TYR A N 1
ATOM 680 C CA . TYR A 1 84 ? -3.444 -13.990 3.957 1.00 95.12 84 TYR A CA 1
ATOM 681 C C . TYR A 1 84 ? -4.048 -13.796 2.570 1.00 95.12 84 TYR A C 1
ATOM 683 O O . TYR A 1 84 ? -4.907 -14.574 2.158 1.00 95.12 84 TYR A O 1
ATOM 691 N N . LEU A 1 85 ? -3.574 -12.779 1.853 1.00 95.94 85 LEU A N 1
ATOM 692 C CA . LEU A 1 85 ? -4.053 -12.419 0.521 1.00 95.94 85 LEU A CA 1
ATOM 693 C C . LEU A 1 85 ? -3.007 -12.752 -0.543 1.00 95.94 85 LEU A C 1
ATOM 695 O O . LEU A 1 85 ? -1.803 -12.786 -0.274 1.00 95.94 85 LEU A O 1
ATOM 699 N N . THR A 1 86 ? -3.473 -12.951 -1.771 1.00 95.75 86 THR A N 1
ATOM 700 C CA . THR A 1 86 ? -2.605 -12.968 -2.949 1.00 95.75 86 THR A CA 1
ATOM 701 C C . THR A 1 86 ? -2.166 -11.547 -3.310 1.00 95.75 86 THR A C 1
ATOM 703 O O . THR A 1 86 ? -2.809 -10.563 -2.947 1.00 95.75 86 THR A O 1
ATOM 706 N N . THR A 1 87 ? -1.047 -11.424 -4.020 1.00 94.62 87 THR A N 1
ATOM 707 C CA . THR A 1 87 ? -0.537 -10.136 -4.511 1.00 94.62 87 THR A CA 1
ATOM 708 C C . THR A 1 87 ? -0.610 -10.068 -6.035 1.00 94.62 87 THR A C 1
ATOM 710 O O . THR A 1 87 ? -1.101 -10.989 -6.690 1.00 94.62 87 THR A O 1
ATOM 713 N N . THR A 1 88 ? -0.173 -8.958 -6.614 1.00 93.75 88 THR A N 1
ATOM 714 C CA . THR A 1 88 ? -0.104 -8.779 -8.060 1.00 93.75 88 THR A CA 1
ATOM 715 C C . THR A 1 88 ? 0.988 -9.631 -8.693 1.00 93.75 88 THR A C 1
ATOM 717 O O . THR A 1 88 ? 1.970 -10.019 -8.059 1.00 93.75 88 THR A O 1
ATOM 720 N N . TYR A 1 89 ? 0.825 -9.908 -9.986 1.00 91.81 89 TYR A N 1
ATOM 721 C CA . TYR A 1 89 ? 1.895 -10.440 -10.816 1.00 91.81 89 TYR A CA 1
ATOM 722 C C . TYR A 1 89 ? 2.387 -9.356 -11.788 1.00 91.81 89 TYR A C 1
ATOM 724 O O . TYR A 1 89 ? 1.555 -8.723 -12.444 1.00 91.81 89 TYR A O 1
ATOM 732 N N . PRO A 1 90 ? 3.709 -9.140 -11.916 1.00 93.00 90 PRO A N 1
ATOM 733 C CA . PRO A 1 90 ? 4.780 -9.676 -11.067 1.00 93.00 90 PRO A CA 1
ATOM 734 C C . PRO A 1 90 ? 4.718 -9.125 -9.632 1.00 93.00 90 PRO A C 1
ATOM 736 O O . PRO A 1 90 ? 4.331 -7.977 -9.433 1.00 93.00 90 PRO A O 1
ATOM 739 N N . SER A 1 91 ? 5.139 -9.902 -8.633 1.00 92.38 91 SER A N 1
ATOM 740 C CA . SER A 1 91 ? 5.083 -9.511 -7.214 1.00 92.38 91 SER A CA 1
ATOM 741 C C . SER A 1 91 ? 6.245 -8.590 -6.809 1.00 92.38 91 SER A C 1
ATOM 743 O O . SER A 1 91 ? 7.010 -8.905 -5.898 1.00 92.38 91 SER A O 1
ATOM 745 N N . THR A 1 92 ? 6.437 -7.492 -7.540 1.00 92.62 92 THR A N 1
ATOM 746 C CA . THR A 1 92 ? 7.482 -6.492 -7.270 1.00 92.62 92 THR A CA 1
ATOM 747 C C . THR A 1 92 ? 6.935 -5.362 -6.402 1.00 92.62 92 THR A C 1
ATOM 749 O O . THR A 1 92 ? 5.746 -5.043 -6.482 1.00 92.62 92 THR A O 1
ATOM 752 N N . THR A 1 93 ? 7.805 -4.707 -5.624 1.00 91.44 93 THR A N 1
ATOM 753 C CA . THR A 1 93 ? 7.454 -3.526 -4.818 1.00 91.44 93 THR A CA 1
ATOM 754 C C . THR A 1 93 ? 6.740 -2.474 -5.657 1.00 91.44 93 THR A C 1
ATOM 756 O O . THR A 1 93 ? 5.655 -2.029 -5.292 1.00 91.44 93 THR A O 1
ATOM 759 N N . THR A 1 94 ? 7.299 -2.110 -6.817 1.00 90.94 94 THR A N 1
ATOM 760 C CA . THR A 1 94 ? 6.711 -1.098 -7.703 1.00 90.94 94 THR A CA 1
ATOM 761 C C . THR A 1 94 ? 5.298 -1.468 -8.139 1.00 90.94 94 THR A C 1
ATOM 763 O O . THR A 1 94 ? 4.398 -0.636 -8.053 1.00 90.94 94 THR A O 1
ATOM 766 N N . ASN A 1 95 ? 5.078 -2.718 -8.550 1.00 94.06 95 ASN A N 1
ATOM 767 C CA . ASN A 1 95 ? 3.770 -3.163 -9.015 1.00 94.06 95 ASN A CA 1
ATOM 768 C C . ASN A 1 95 ? 2.741 -3.179 -7.883 1.00 94.06 95 ASN A C 1
ATOM 770 O O . ASN A 1 95 ? 1.669 -2.591 -7.998 1.00 94.06 95 ASN A O 1
ATOM 774 N N . ALA A 1 96 ? 3.093 -3.799 -6.755 1.00 95.44 96 ALA A N 1
ATOM 775 C CA . ALA A 1 96 ? 2.205 -3.909 -5.607 1.00 95.44 96 ALA A CA 1
ATOM 776 C C . ALA A 1 96 ? 1.865 -2.537 -5.008 1.00 95.44 96 ALA A C 1
ATOM 778 O O . ALA A 1 96 ? 0.695 -2.242 -4.791 1.00 95.44 96 ALA A O 1
ATOM 779 N N . THR A 1 97 ? 2.857 -1.670 -4.785 1.00 94.19 97 THR A N 1
ATOM 780 C CA . THR A 1 97 ? 2.633 -0.324 -4.223 1.00 94.19 97 THR A CA 1
ATOM 781 C C . THR A 1 97 ? 1.845 0.577 -5.169 1.00 94.19 97 THR A C 1
ATOM 783 O O . THR A 1 97 ? 0.975 1.313 -4.706 1.00 94.19 97 THR A O 1
ATOM 786 N N . THR A 1 98 ? 2.066 0.476 -6.484 1.00 94.00 98 THR A N 1
ATOM 787 C CA . THR A 1 98 ? 1.265 1.219 -7.468 1.00 94.00 98 THR A CA 1
ATOM 788 C C . THR A 1 98 ? -0.178 0.733 -7.475 1.00 94.00 98 THR A C 1
ATOM 790 O O . THR A 1 98 ? -1.087 1.558 -7.434 1.00 94.00 98 THR A O 1
ATOM 793 N N . THR A 1 99 ? -0.418 -0.582 -7.447 1.00 96.38 99 THR A N 1
ATOM 794 C CA . THR A 1 99 ? -1.767 -1.150 -7.282 1.00 96.38 99 THR A CA 1
ATOM 795 C C . THR A 1 99 ? -2.408 -0.675 -5.978 1.00 96.38 99 THR A C 1
ATOM 797 O O . THR A 1 99 ? -3.551 -0.216 -5.992 1.00 96.38 99 THR A O 1
ATOM 800 N N . PHE A 1 100 ? -1.659 -0.698 -4.868 1.00 96.81 100 PHE A N 1
ATOM 801 C CA . PHE A 1 100 ? -2.154 -0.208 -3.590 1.00 96.81 100 PHE A CA 1
ATOM 802 C C . PHE A 1 100 ? -2.591 1.254 -3.681 1.00 96.81 100 PHE A C 1
ATOM 804 O O . PHE A 1 100 ? -3.698 1.559 -3.263 1.00 96.81 100 PHE A O 1
ATOM 811 N N . MET A 1 101 ? -1.785 2.149 -4.253 1.00 95.12 101 MET A N 1
ATOM 812 C CA . MET A 1 101 ? -2.128 3.573 -4.329 1.00 95.12 101 MET A CA 1
ATOM 813 C C . MET A 1 101 ? -3.238 3.866 -5.339 1.00 95.12 101 MET A C 1
ATOM 815 O O . MET A 1 101 ? -4.132 4.655 -5.052 1.00 95.12 101 MET A O 1
ATOM 819 N N . SER A 1 102 ? -3.177 3.267 -6.526 1.00 94.38 102 SER A N 1
ATOM 820 C CA . SER A 1 102 ? -4.056 3.607 -7.652 1.00 94.38 102 SER A CA 1
ATOM 821 C C . SER A 1 102 ? -5.414 2.913 -7.612 1.00 94.38 102 SER A C 1
ATOM 823 O O . SER A 1 102 ? -6.339 3.385 -8.266 1.00 94.38 102 SER A O 1
ATOM 825 N N . ASN A 1 103 ? -5.543 1.806 -6.867 1.00 96.12 103 ASN A N 1
ATOM 826 C CA . ASN A 1 103 ? -6.673 0.885 -7.001 1.00 96.12 103 ASN A CA 1
ATOM 827 C C . ASN A 1 103 ? -6.870 0.439 -8.469 1.00 96.12 103 ASN A C 1
ATOM 829 O O . ASN A 1 103 ? -7.990 0.356 -8.970 1.00 96.12 103 ASN A O 1
ATOM 833 N N . LEU A 1 104 ? -5.763 0.199 -9.177 1.00 95.12 104 LEU A N 1
ATOM 834 C CA . LEU A 1 104 ? -5.714 -0.304 -10.548 1.00 95.12 104 LEU A CA 1
ATOM 835 C C . LEU A 1 104 ? -4.941 -1.621 -10.583 1.00 95.12 104 LEU A C 1
ATOM 837 O O . LEU A 1 104 ? -3.985 -1.811 -9.835 1.00 95.12 104 LEU A O 1
ATOM 841 N N . TYR A 1 105 ? -5.331 -2.520 -11.476 1.00 94.44 105 TYR A N 1
ATOM 842 C CA . TYR A 1 105 ? -4.575 -3.720 -11.789 1.00 94.44 105 TYR A CA 1
ATOM 843 C C . TYR A 1 105 ? -3.246 -3.372 -12.477 1.00 94.44 105 TYR A C 1
ATOM 845 O O . TYR A 1 105 ? -3.155 -2.356 -13.172 1.00 94.44 105 TYR A O 1
ATOM 853 N N . PRO A 1 106 ? -2.244 -4.269 -12.407 1.00 94.00 106 PRO A N 1
ATOM 854 C CA . PRO A 1 106 ? -0.966 -4.105 -13.102 1.00 94.00 106 PRO A CA 1
ATOM 855 C C . PRO A 1 106 ? -1.101 -3.713 -14.574 1.00 94.00 106 PRO A C 1
ATOM 857 O O . PRO A 1 106 ? -0.393 -2.835 -15.059 1.00 94.00 106 PRO A O 1
ATOM 860 N N . MET A 1 107 ? -2.044 -4.335 -15.287 1.00 91.94 107 MET A N 1
ATOM 861 C CA . MET A 1 107 ? -2.285 -4.060 -16.707 1.00 91.94 107 MET A CA 1
ATOM 862 C C . MET A 1 107 ? -2.897 -2.680 -16.971 1.00 91.94 107 MET A C 1
ATOM 864 O O . MET A 1 107 ? -2.755 -2.163 -18.073 1.00 91.94 107 MET A O 1
ATOM 868 N N . GLU A 1 108 ? -3.578 -2.092 -15.987 1.00 92.75 108 GLU A N 1
ATOM 869 C CA . GLU A 1 108 ? -4.193 -0.768 -16.099 1.00 92.75 108 GLU A CA 1
ATOM 870 C C . GLU A 1 108 ? -3.168 0.345 -15.832 1.00 92.75 108 GLU A C 1
ATOM 872 O O . GLU A 1 108 ? -3.200 1.374 -16.502 1.00 92.75 108 GLU A O 1
ATOM 877 N N . HIS A 1 109 ? -2.244 0.147 -14.880 1.00 91.81 109 HIS A N 1
ATOM 878 C CA . HIS A 1 109 ? -1.261 1.174 -14.518 1.00 91.81 109 HIS A CA 1
ATOM 879 C C . HIS A 1 109 ? 0.115 1.002 -15.185 1.00 91.81 109 HIS A C 1
ATOM 881 O O . HIS A 1 109 ? 0.862 1.967 -15.260 1.00 91.81 109 HIS A O 1
ATOM 887 N N . GLY A 1 110 ? 0.491 -0.189 -15.667 1.00 90.31 110 GLY A N 1
ATOM 888 C CA . GLY A 1 110 ? 1.707 -0.420 -16.468 1.00 90.31 110 GLY A CA 1
ATOM 889 C C . GLY A 1 110 ? 3.048 -0.401 -15.711 1.00 90.31 110 GLY A C 1
ATOM 890 O O . GLY A 1 110 ? 4.109 -0.511 -16.324 1.00 90.31 110 GLY A O 1
ATOM 891 N N . TRP A 1 111 ? 3.033 -0.279 -14.381 1.00 90.12 111 TRP A N 1
ATOM 892 C CA . TRP A 1 111 ? 4.237 -0.179 -13.536 1.00 90.12 111 TRP A CA 1
ATOM 893 C C . TRP A 1 111 ? 4.630 -1.551 -12.968 1.00 90.12 111 TRP A C 1
ATOM 895 O O . TRP A 1 111 ? 4.424 -1.833 -11.794 1.00 90.12 111 TRP A O 1
ATOM 905 N N . PHE A 1 112 ? 5.183 -2.431 -13.803 1.00 90.94 112 PHE A N 1
ATOM 906 C CA . PHE A 1 112 ? 5.364 -3.849 -13.447 1.00 90.94 112 PHE A CA 1
ATOM 907 C C . PHE A 1 112 ? 6.612 -4.185 -12.607 1.00 90.94 112 PHE A C 1
ATOM 909 O O . PHE A 1 112 ? 6.662 -5.249 -11.982 1.00 90.94 112 PHE A O 1
ATOM 916 N N . ALA A 1 113 ? 7.645 -3.340 -12.617 1.00 90.06 113 ALA A N 1
ATOM 917 C CA . ALA A 1 113 ? 8.948 -3.639 -12.014 1.00 90.06 113 ALA A CA 1
ATOM 918 C C . ALA A 1 113 ? 9.699 -2.369 -11.587 1.00 90.06 113 ALA A C 1
ATOM 920 O O . ALA A 1 113 ? 9.247 -1.258 -11.845 1.00 90.06 113 ALA A O 1
ATOM 921 N N . TRP A 1 114 ? 10.862 -2.524 -10.943 1.00 86.31 114 TRP A N 1
ATOM 922 C CA . TRP A 1 114 ? 11.735 -1.390 -10.610 1.00 86.31 114 TRP A CA 1
ATOM 923 C C . TRP A 1 114 ? 12.218 -0.652 -11.862 1.00 86.31 114 TRP A C 1
ATOM 925 O O . TRP A 1 114 ? 12.155 0.574 -11.911 1.00 86.31 114 TRP A O 1
ATOM 935 N N . SER A 1 115 ? 12.631 -1.405 -12.882 1.00 89.44 115 SER A N 1
ATOM 936 C CA . SER A 1 115 ? 13.132 -0.886 -14.153 1.00 89.44 115 SER A CA 1
ATOM 937 C C . SER A 1 115 ? 12.309 -1.438 -15.312 1.00 89.44 115 SER A C 1
ATOM 939 O O . SER A 1 115 ? 12.016 -2.635 -15.341 1.00 89.44 115 SER A O 1
ATOM 941 N N . LEU A 1 116 ? 11.971 -0.592 -16.286 1.00 89.81 116 LEU A N 1
ATOM 942 C CA . LEU A 1 116 ? 11.308 -1.002 -17.530 1.00 89.81 116 LEU A CA 1
ATOM 943 C C . LEU A 1 116 ? 12.086 -0.506 -18.742 1.00 89.81 116 LEU A C 1
ATOM 945 O O . LEU A 1 116 ? 12.635 0.594 -18.718 1.00 89.81 116 LEU A O 1
ATOM 949 N N . TYR A 1 117 ? 12.099 -1.312 -19.801 1.00 90.81 117 TYR A N 1
ATOM 950 C CA . TYR A 1 117 ? 12.614 -0.908 -21.104 1.00 90.81 117 TYR A CA 1
ATOM 951 C C . TYR A 1 117 ? 11.553 -0.121 -21.879 1.00 90.81 117 TYR A C 1
ATOM 953 O O . TYR A 1 117 ? 10.396 -0.536 -21.954 1.00 90.81 117 TYR A O 1
ATOM 961 N N . TYR A 1 118 ? 11.967 1.000 -22.460 1.00 88.31 118 TYR A N 1
ATOM 962 C CA . TYR A 1 118 ? 11.141 1.868 -23.288 1.00 88.31 118 TYR A CA 1
ATOM 963 C C . TYR A 1 118 ? 11.747 1.946 -24.685 1.00 88.31 118 TYR A C 1
ATOM 965 O O . TYR A 1 118 ? 12.791 2.572 -24.876 1.00 88.31 118 TYR A O 1
ATOM 973 N N . GLU A 1 119 ? 11.078 1.315 -25.650 1.00 90.12 119 GLU A N 1
ATOM 974 C CA . GLU A 1 119 ? 11.527 1.233 -27.043 1.00 90.12 119 GLU A CA 1
ATOM 975 C C . GLU A 1 119 ? 11.679 2.621 -27.680 1.00 90.12 119 GLU A C 1
ATOM 977 O O . GLU A 1 119 ? 12.643 2.865 -28.398 1.00 90.12 119 GLU A O 1
ATOM 982 N N . GLU A 1 120 ? 10.801 3.578 -27.356 1.00 88.44 120 GLU A N 1
ATOM 983 C CA . GLU A 1 120 ? 10.801 4.905 -27.991 1.00 88.44 120 GLU A CA 1
ATOM 984 C C . GLU A 1 120 ? 12.040 5.749 -27.677 1.00 88.44 120 GLU A C 1
ATOM 986 O O . GLU A 1 120 ? 12.338 6.703 -28.394 1.00 88.44 120 GLU A O 1
ATOM 991 N N . ILE A 1 121 ? 12.739 5.426 -26.590 1.00 87.50 121 ILE A N 1
ATOM 992 C CA . ILE A 1 121 ? 13.974 6.102 -26.178 1.00 87.50 121 ILE A CA 1
ATOM 993 C C . ILE A 1 121 ? 15.171 5.150 -26.135 1.00 87.50 121 ILE A C 1
ATOM 995 O O . ILE A 1 121 ? 16.282 5.600 -25.860 1.00 87.50 121 ILE A O 1
ATOM 999 N N . ASP A 1 122 ? 14.951 3.858 -26.396 1.00 89.88 122 ASP A N 1
ATOM 1000 C CA . ASP A 1 122 ? 15.933 2.780 -26.282 1.00 89.88 122 ASP A CA 1
ATOM 1001 C C . ASP A 1 122 ? 16.709 2.819 -24.947 1.00 89.88 122 ASP A C 1
ATOM 1003 O O . ASP A 1 122 ? 17.946 2.874 -24.886 1.00 89.88 122 ASP A O 1
ATOM 1007 N N . LYS A 1 123 ? 15.961 2.876 -23.835 1.00 89.81 123 LYS A N 1
ATOM 1008 C CA . LYS A 1 123 ? 16.519 2.909 -22.470 1.00 89.81 123 LYS A CA 1
ATOM 1009 C C . LYS A 1 123 ? 15.729 2.049 -21.501 1.00 89.81 123 LYS A C 1
ATOM 1011 O O . LYS A 1 123 ? 14.505 1.981 -21.565 1.00 89.81 123 LYS A O 1
ATOM 1016 N N . CYS A 1 124 ? 16.444 1.486 -20.531 1.00 90.38 124 CYS A N 1
ATOM 1017 C CA . CYS A 1 124 ? 15.847 1.002 -19.292 1.00 90.38 124 CYS A CA 1
ATOM 1018 C C . CYS A 1 124 ? 15.785 2.156 -18.293 1.00 90.38 124 CYS A C 1
ATOM 1020 O O . CYS A 1 124 ? 16.821 2.756 -18.002 1.00 90.38 124 CYS A O 1
ATOM 1022 N N . LEU A 1 125 ? 14.595 2.471 -17.784 1.00 87.94 125 LEU A N 1
ATOM 1023 C CA . LEU A 1 125 ? 14.405 3.503 -16.769 1.00 87.94 125 LEU A CA 1
ATOM 1024 C C . LEU A 1 125 ? 13.899 2.903 -15.459 1.00 87.94 125 LEU A C 1
ATOM 1026 O O . LEU A 1 125 ? 12.958 2.108 -15.464 1.00 87.94 125 LEU A O 1
ATOM 1030 N N . ASP A 1 126 ? 14.466 3.366 -14.348 1.00 85.81 126 ASP A N 1
ATOM 1031 C CA . ASP A 1 126 ? 13.981 3.115 -12.994 1.00 85.81 126 ASP A CA 1
ATOM 1032 C C . ASP A 1 126 ? 12.717 3.941 -12.753 1.00 85.81 126 ASP A C 1
ATOM 1034 O O . ASP A 1 126 ? 12.770 5.175 -12.747 1.00 85.81 126 ASP A O 1
ATOM 1038 N N . ILE A 1 127 ? 11.574 3.279 -12.562 1.00 79.44 127 ILE A N 1
ATOM 1039 C CA . ILE A 1 127 ? 10.262 3.920 -12.706 1.00 79.44 127 ILE A CA 1
ATOM 1040 C C . ILE A 1 127 ? 10.074 5.091 -11.731 1.00 79.44 127 ILE A C 1
ATOM 1042 O O . ILE A 1 127 ? 9.667 6.174 -12.155 1.00 79.44 127 ILE A O 1
ATOM 1046 N N . PHE A 1 128 ? 10.435 4.907 -10.456 1.00 74.75 128 PHE A N 1
ATOM 1047 C CA . PHE A 1 128 ? 10.263 5.925 -9.412 1.00 74.75 128 PHE A CA 1
ATOM 1048 C C . PHE A 1 128 ? 11.217 7.117 -9.536 1.00 74.75 128 PHE A C 1
ATOM 1050 O O . PHE A 1 128 ? 10.929 8.195 -9.027 1.00 74.75 128 PHE A O 1
ATOM 1057 N N . THR A 1 129 ? 12.375 6.944 -10.180 1.00 76.06 129 THR A N 1
ATOM 1058 C CA . THR A 1 129 ? 13.399 8.003 -10.238 1.00 76.06 129 THR A CA 1
ATOM 1059 C C . THR A 1 129 ? 13.548 8.622 -11.626 1.00 76.06 129 THR A C 1
ATOM 1061 O O . THR A 1 129 ? 14.144 9.694 -11.758 1.00 76.06 129 THR A O 1
ATOM 1064 N N . GLY A 1 130 ? 13.033 7.959 -12.669 1.00 76.81 130 GLY A N 1
ATOM 1065 C CA . GLY A 1 130 ? 13.243 8.320 -14.072 1.00 76.81 130 GLY A CA 1
ATOM 1066 C C . GLY A 1 130 ? 14.715 8.273 -14.499 1.00 76.81 130 GLY A C 1
ATOM 1067 O O . GLY A 1 130 ? 15.096 8.912 -15.484 1.00 76.81 130 GLY A O 1
ATOM 1068 N N . ARG A 1 131 ? 15.568 7.589 -13.726 1.00 83.88 131 ARG A N 1
ATOM 1069 C CA . ARG A 1 131 ? 16.992 7.419 -14.029 1.00 83.88 131 ARG A CA 1
ATOM 1070 C C . ARG A 1 131 ? 17.178 6.262 -14.985 1.00 83.88 131 ARG A C 1
ATOM 1072 O O . ARG A 1 131 ? 16.463 5.271 -14.904 1.00 83.88 131 ARG A O 1
ATOM 1079 N N . ASP A 1 132 ? 18.167 6.379 -15.857 1.00 88.94 132 ASP A N 1
ATOM 1080 C CA . ASP A 1 132 ? 18.623 5.239 -16.639 1.00 88.94 132 ASP A CA 1
ATOM 1081 C C . ASP A 1 132 ? 19.180 4.163 -15.696 1.00 88.94 132 ASP A C 1
ATOM 1083 O O . ASP A 1 132 ? 20.057 4.446 -14.877 1.00 88.94 132 ASP A O 1
ATOM 1087 N N . SER A 1 133 ? 18.658 2.942 -15.797 1.00 89.31 133 SER A N 1
ATOM 1088 C CA . SER A 1 133 ? 18.923 1.865 -14.837 1.00 89.31 133 SER A CA 1
ATOM 1089 C C . SER A 1 133 ? 20.395 1.452 -14.792 1.00 89.31 133 SER A C 1
ATOM 1091 O O . SER A 1 133 ? 20.886 1.025 -13.748 1.00 89.31 133 SER A O 1
ATOM 1093 N N . PHE A 1 134 ? 21.123 1.613 -15.900 1.00 87.56 134 PHE A N 1
ATOM 1094 C CA . PHE A 1 134 ? 22.527 1.214 -16.004 1.00 87.56 134 PHE A CA 1
ATOM 1095 C C . PHE A 1 134 ? 23.482 2.320 -15.559 1.00 87.56 134 PHE A C 1
ATOM 1097 O O . PHE A 1 134 ? 24.442 2.077 -14.834 1.00 87.56 134 PHE A O 1
ATOM 1104 N N . THR A 1 135 ? 23.238 3.548 -16.006 1.00 88.56 135 THR A N 1
ATOM 1105 C CA . THR A 1 135 ? 24.138 4.688 -15.786 1.00 88.56 135 THR A CA 1
ATOM 1106 C C . THR A 1 135 ? 23.778 5.503 -14.552 1.00 88.56 135 THR A C 1
ATOM 1108 O O . THR A 1 135 ? 24.578 6.336 -14.126 1.00 88.56 135 THR A O 1
ATOM 1111 N N . GLN A 1 136 ? 22.573 5.310 -14.006 1.00 86.50 136 GLN A N 1
ATOM 1112 C CA . GLN A 1 136 ? 21.995 6.068 -12.893 1.00 86.50 136 GLN A CA 1
ATOM 1113 C C . GLN A 1 136 ? 21.894 7.582 -13.150 1.00 86.50 136 GLN A C 1
ATOM 1115 O O . GLN A 1 136 ? 21.567 8.366 -12.254 1.00 86.50 136 GLN A O 1
ATOM 1120 N N . LYS A 1 137 ? 22.131 8.017 -14.393 1.00 83.75 137 LYS A N 1
ATOM 1121 C CA . LYS A 1 137 ? 21.965 9.404 -14.814 1.00 83.75 137 LYS A CA 1
ATOM 1122 C C . LYS A 1 137 ? 20.483 9.688 -15.010 1.00 83.75 137 LYS A C 1
ATOM 1124 O O . LYS A 1 137 ? 19.737 8.868 -15.544 1.00 83.75 137 LYS A O 1
ATOM 1129 N N . VAL A 1 138 ? 20.060 10.883 -14.609 1.00 73.56 138 VAL A N 1
ATOM 1130 C CA . VAL A 1 138 ? 18.729 11.387 -14.955 1.00 73.56 138 VAL A CA 1
ATOM 1131 C C . VAL A 1 138 ? 18.753 11.717 -16.442 1.00 73.56 138 VAL A C 1
ATOM 1133 O O . VAL A 1 138 ? 19.275 12.754 -16.841 1.00 73.56 138 VAL A O 1
ATOM 1136 N N . THR A 1 139 ? 18.252 10.802 -17.263 1.00 65.19 139 THR A N 1
ATOM 1137 C CA . THR A 1 139 ? 18.221 10.970 -18.719 1.00 65.19 139 THR A CA 1
ATOM 1138 C C . THR A 1 139 ? 16.866 11.495 -19.184 1.00 65.19 139 THR A C 1
ATOM 1140 O O . THR A 1 139 ? 16.821 12.305 -20.102 1.00 65.19 139 THR A O 1
ATOM 1143 N N . HIS A 1 140 ? 15.773 11.107 -18.513 1.00 66.44 140 HIS A N 1
ATOM 1144 C CA . HIS A 1 140 ? 14.400 11.399 -18.941 1.00 66.44 140 HIS A CA 1
ATOM 1145 C C . HIS A 1 140 ? 13.478 11.660 -17.737 1.00 66.44 140 HIS A C 1
ATOM 1147 O O . HIS A 1 140 ? 12.535 10.915 -17.464 1.00 66.44 140 HIS A O 1
ATOM 1153 N N . LYS A 1 141 ? 13.766 12.725 -16.974 1.00 65.25 141 LYS A N 1
ATOM 1154 C CA . LYS A 1 141 ? 13.003 13.068 -15.762 1.00 65.25 141 LYS A CA 1
ATOM 1155 C C . LYS A 1 141 ? 11.508 13.212 -16.080 1.00 65.25 141 LYS A C 1
ATOM 1157 O O . LYS A 1 141 ? 11.132 14.040 -16.903 1.00 65.25 141 LYS A O 1
ATOM 1162 N N . GLY A 1 142 ? 10.668 12.438 -15.395 1.00 64.62 142 GLY A N 1
ATOM 1163 C CA . GLY A 1 142 ? 9.209 12.500 -15.528 1.00 64.62 142 GLY A CA 1
ATOM 1164 C C . GLY A 1 142 ? 8.620 11.729 -16.713 1.00 64.62 142 GLY A C 1
ATOM 1165 O O . GLY A 1 142 ? 7.404 11.711 -16.842 1.00 64.62 142 GLY A O 1
ATOM 1166 N N . TYR A 1 143 ? 9.434 11.065 -17.539 1.00 72.19 143 TYR A N 1
ATOM 1167 C CA . TYR A 1 143 ? 8.951 10.284 -18.687 1.00 72.19 143 TYR A CA 1
ATOM 1168 C C . TYR A 1 143 ? 8.024 9.128 -18.276 1.00 72.19 143 TYR A C 1
ATOM 1170 O O . TYR A 1 143 ? 7.001 8.874 -18.908 1.00 72.19 143 TYR A O 1
ATOM 1178 N N . THR A 1 144 ? 8.343 8.456 -17.170 1.00 67.50 144 THR A N 1
ATOM 1179 C CA . THR A 1 144 ? 7.491 7.410 -16.587 1.00 67.50 144 THR A CA 1
ATOM 1180 C C . THR A 1 144 ? 6.160 7.981 -16.086 1.00 67.50 144 THR A C 1
ATOM 1182 O O . THR A 1 144 ? 5.099 7.433 -16.388 1.00 67.50 144 THR A O 1
ATOM 1185 N N . ASN A 1 145 ? 6.202 9.143 -15.427 1.00 66.44 145 ASN A N 1
ATOM 1186 C CA . ASN A 1 145 ? 5.021 9.834 -14.900 1.00 66.44 145 ASN A CA 1
ATOM 1187 C C . ASN A 1 145 ? 4.129 10.456 -15.983 1.00 66.44 145 ASN A C 1
ATOM 1189 O O . ASN A 1 145 ? 2.955 10.694 -15.716 1.00 66.44 145 ASN A O 1
ATOM 1193 N N . THR A 1 146 ? 4.642 10.750 -17.181 1.00 66.19 146 THR A N 1
ATOM 1194 C CA . THR A 1 146 ? 3.816 11.252 -18.291 1.00 66.19 146 THR A CA 1
ATOM 1195 C C . THR A 1 146 ? 3.145 10.125 -19.064 1.00 66.19 146 THR A C 1
ATOM 1197 O O . THR A 1 146 ? 2.002 10.286 -19.483 1.00 66.19 146 THR A O 1
ATOM 1200 N N . LYS A 1 147 ? 3.831 8.992 -19.252 1.00 72.06 147 LYS A N 1
ATOM 1201 C CA . LYS A 1 147 ? 3.327 7.879 -20.067 1.00 72.06 147 LYS A CA 1
ATOM 1202 C C . LYS A 1 147 ? 2.323 6.997 -19.327 1.00 72.06 147 LYS A C 1
ATOM 1204 O O . LYS A 1 147 ? 1.338 6.571 -19.919 1.00 72.06 147 LYS A O 1
ATOM 1209 N N . TYR A 1 148 ? 2.554 6.765 -18.038 1.00 76.06 148 TYR A N 1
ATOM 1210 C CA . TYR A 1 148 ? 1.745 5.872 -17.208 1.00 76.06 148 TYR A CA 1
ATOM 1211 C C . TYR A 1 148 ? 1.348 6.566 -15.907 1.00 76.06 148 TYR A C 1
ATOM 1213 O O . TYR A 1 148 ? 1.628 6.084 -14.808 1.00 76.06 148 TYR A O 1
ATOM 1221 N N . LYS A 1 149 ? 0.750 7.755 -16.034 1.00 81.88 149 LYS A N 1
ATOM 1222 C CA . LYS A 1 149 ? 0.279 8.520 -14.882 1.00 81.88 149 LYS A CA 1
ATOM 1223 C C . LYS A 1 149 ? -0.884 7.792 -14.216 1.00 81.88 149 LYS A C 1
ATOM 1225 O O . LYS A 1 149 ? -1.864 7.466 -14.880 1.00 81.88 149 LYS A O 1
ATOM 1230 N N . PHE A 1 150 ? -0.815 7.644 -12.901 1.00 87.38 150 PHE A N 1
ATOM 1231 C CA . PHE A 1 150 ? -1.964 7.288 -12.079 1.00 87.38 150 PHE A CA 1
ATOM 1232 C C . PHE A 1 150 ? -2.216 8.380 -11.039 1.00 87.38 150 PHE A C 1
ATOM 1234 O O . PHE A 1 150 ? -1.339 9.190 -10.733 1.00 87.38 150 PHE A O 1
ATOM 1241 N N . THR A 1 151 ? -3.430 8.398 -10.504 1.00 89.38 151 THR A N 1
ATOM 1242 C CA . THR A 1 151 ? -3.808 9.244 -9.373 1.00 89.38 151 THR A CA 1
ATOM 1243 C C . THR A 1 151 ? -4.147 8.317 -8.216 1.00 89.38 151 THR A C 1
ATOM 1245 O O . THR A 1 151 ? -5.009 7.453 -8.393 1.00 89.38 151 THR A O 1
ATOM 1248 N N . PRO A 1 152 ? -3.479 8.433 -7.057 1.00 93.75 152 PRO A N 1
ATOM 1249 C CA . PRO A 1 152 ? -3.860 7.659 -5.893 1.00 93.75 152 PRO A CA 1
ATOM 1250 C C . PRO A 1 152 ? -5.328 7.876 -5.530 1.00 93.75 152 PRO A C 1
ATOM 1252 O O . PRO A 1 152 ? -5.806 9.013 -5.526 1.00 93.75 152 PRO A O 1
ATOM 1255 N N . TYR A 1 153 ? -6.043 6.806 -5.179 1.00 94.50 153 TYR A N 1
ATOM 1256 C CA . TYR A 1 153 ? -7.481 6.887 -4.898 1.00 94.50 153 TYR A CA 1
ATOM 1257 C C . TYR A 1 153 ? -7.788 7.871 -3.758 1.00 94.50 153 TYR A C 1
ATOM 1259 O O . TYR A 1 153 ? -8.824 8.527 -3.755 1.00 94.50 153 TYR A O 1
ATOM 1267 N N . PHE A 1 154 ? -6.864 8.015 -2.808 1.00 93.19 154 PHE A N 1
ATOM 1268 C CA . PHE A 1 154 ? -7.010 8.875 -1.639 1.00 93.19 154 PHE A CA 1
ATOM 1269 C C . PHE A 1 154 ? -6.706 10.360 -1.908 1.00 93.19 154 PHE A C 1
ATOM 1271 O O . PHE A 1 154 ? -6.920 11.183 -1.021 1.00 93.19 154 PHE A O 1
ATOM 1278 N N . GLU A 1 155 ? -6.220 10.731 -3.100 1.00 89.44 155 GLU A N 1
ATOM 1279 C CA . GLU A 1 155 ? -5.914 12.131 -3.436 1.00 89.44 155 GLU A CA 1
ATOM 1280 C C . GLU A 1 155 ? -7.190 12.969 -3.608 1.00 89.44 155 GLU A C 1
ATOM 1282 O O . GLU A 1 155 ? -7.268 14.091 -3.115 1.00 89.44 155 GLU A O 1
ATOM 1287 N N . ASN A 1 156 ? -8.219 12.398 -4.237 1.00 82.75 156 ASN A N 1
ATOM 1288 C CA . ASN A 1 156 ? -9.501 13.061 -4.485 1.00 82.75 156 ASN A CA 1
ATOM 1289 C C . ASN A 1 156 ? -10.591 12.564 -3.535 1.00 82.75 156 ASN A C 1
ATOM 1291 O O . ASN A 1 156 ? -11.697 12.290 -3.989 1.00 82.75 156 ASN A O 1
ATOM 1295 N N . ASN A 1 157 ? -10.265 12.405 -2.247 1.00 90.31 157 ASN A N 1
ATOM 1296 C CA . ASN A 1 157 ? -11.172 11.898 -1.217 1.00 90.31 157 ASN A CA 1
ATOM 1297 C C . ASN A 1 157 ? -12.516 12.668 -1.189 1.00 90.31 157 ASN A C 1
ATOM 1299 O O . ASN A 1 157 ? -12.532 13.815 -0.737 1.00 90.31 157 ASN A O 1
ATOM 1303 N N . PRO A 1 158 ? -13.644 12.056 -1.607 1.00 93.38 158 PRO A N 1
ATOM 1304 C CA . PRO A 1 158 ? -14.958 12.704 -1.551 1.00 93.38 158 PRO A CA 1
ATOM 1305 C C . PRO A 1 158 ? -15.513 12.860 -0.131 1.00 93.38 158 PRO A C 1
ATOM 1307 O O . PRO A 1 158 ? -16.474 13.596 0.082 1.00 93.38 158 PRO A O 1
ATOM 1310 N N . ARG A 1 159 ? -14.942 12.152 0.846 1.00 94.81 159 ARG A N 1
ATOM 1311 C CA . ARG A 1 159 ? -15.390 12.173 2.232 1.00 94.81 159 ARG A CA 1
ATOM 1312 C C . ARG A 1 159 ? -14.803 13.364 2.994 1.00 94.81 159 ARG A C 1
ATOM 1314 O O . ARG A 1 159 ? -13.730 13.270 3.589 1.00 94.81 159 ARG A O 1
ATOM 1321 N N . GLU A 1 160 ? -15.536 14.476 2.991 1.00 93.81 160 GLU A N 1
ATOM 1322 C CA . GLU A 1 160 ? -15.114 15.764 3.571 1.00 93.81 160 GLU A CA 1
ATOM 1323 C C . GLU A 1 160 ? -14.835 15.724 5.085 1.00 93.81 160 GLU A C 1
ATOM 1325 O O . GLU A 1 160 ? -14.018 16.505 5.575 1.00 93.81 160 GLU A O 1
ATOM 1330 N N . ASP A 1 161 ? -15.466 14.812 5.839 1.00 95.81 161 ASP A N 1
ATOM 1331 C CA . ASP A 1 161 ? -15.234 14.660 7.283 1.00 95.81 161 ASP A CA 1
ATOM 1332 C C . ASP A 1 161 ? -13.922 13.931 7.623 1.00 95.81 161 ASP A C 1
ATOM 1334 O O . ASP A 1 161 ? -13.541 13.891 8.794 1.00 95.81 161 ASP A O 1
ATOM 1338 N N . VAL A 1 162 ? -13.214 13.387 6.623 1.00 97.19 162 VAL A N 1
ATOM 1339 C CA . VAL A 1 162 ? -11.967 12.629 6.795 1.00 97.19 162 VAL A CA 1
ATOM 1340 C C . VAL A 1 162 ? -10.783 13.364 6.175 1.00 97.19 162 VAL A C 1
ATOM 1342 O O . VAL A 1 162 ? -10.701 13.589 4.970 1.00 97.19 162 VAL A O 1
ATOM 1345 N N . SER A 1 163 ? -9.792 13.685 7.004 1.00 96.69 163 SER A N 1
ATOM 1346 C CA . SER A 1 163 ? -8.500 14.180 6.533 1.00 96.69 163 SER A CA 1
ATOM 1347 C C . SER A 1 163 ? -7.576 13.032 6.136 1.00 96.69 163 SER A C 1
ATOM 1349 O O . SER A 1 163 ? -7.265 12.167 6.949 1.00 96.69 163 SER A O 1
ATOM 1351 N N . VAL A 1 164 ? -7.071 13.065 4.905 1.00 96.88 164 VAL A N 1
ATOM 1352 C CA . VAL A 1 164 ? -6.070 12.103 4.428 1.00 96.88 164 VAL A CA 1
ATOM 1353 C C . VAL A 1 164 ? -4.659 12.601 4.747 1.00 96.88 164 VAL A C 1
ATOM 1355 O O . VAL A 1 164 ? -4.316 13.744 4.435 1.00 96.88 164 VAL A O 1
ATOM 1358 N N . TYR A 1 165 ? -3.850 11.735 5.349 1.00 97.50 165 TYR A N 1
ATOM 1359 C CA . TYR A 1 165 ? -2.422 11.930 5.595 1.00 97.50 165 TYR A CA 1
ATOM 1360 C C . TYR A 1 165 ? -1.633 10.786 4.965 1.00 97.50 165 TYR A C 1
ATOM 1362 O O . TYR A 1 165 ? -2.147 9.674 4.838 1.00 97.50 165 TYR A O 1
ATOM 1370 N N . SER A 1 166 ? -0.369 11.045 4.637 1.00 97.38 166 SER A N 1
ATOM 1371 C CA . SER A 1 166 ? 0.526 10.006 4.127 1.00 97.38 166 SER A CA 1
ATOM 1372 C C . SER A 1 166 ? 1.876 10.037 4.836 1.00 97.38 166 SER A C 1
ATOM 1374 O O . SER A 1 166 ? 2.387 11.113 5.148 1.00 97.38 166 SER A O 1
ATOM 1376 N N . ILE A 1 167 ? 2.470 8.868 5.068 1.00 97.56 167 ILE A N 1
ATOM 1377 C CA . ILE A 1 167 ? 3.822 8.725 5.625 1.00 97.56 167 ILE A CA 1
ATOM 1378 C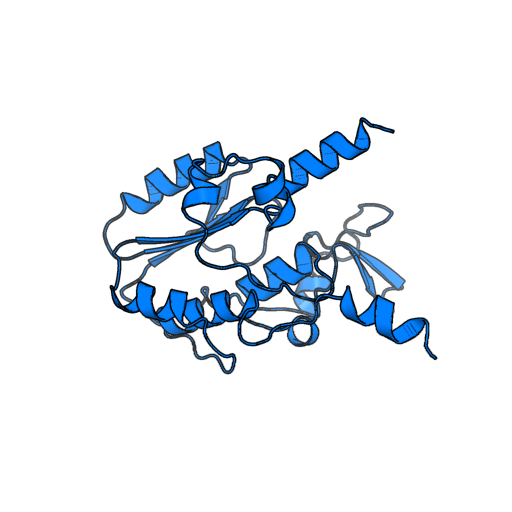 C . ILE A 1 167 ? 4.644 7.874 4.670 1.00 97.56 167 ILE A C 1
ATOM 1380 O O . ILE A 1 167 ? 4.351 6.690 4.489 1.00 97.56 167 ILE A O 1
ATOM 1384 N N . PHE A 1 168 ? 5.666 8.477 4.066 1.00 95.19 168 PHE A N 1
ATOM 1385 C CA . PHE A 1 168 ? 6.457 7.843 3.015 1.00 95.19 168 PHE A CA 1
ATOM 1386 C C . PHE A 1 168 ? 7.965 8.014 3.217 1.00 95.19 168 PHE A C 1
ATOM 1388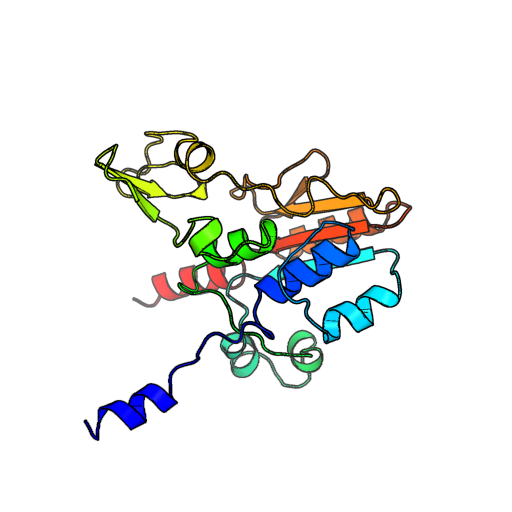 O O . PHE A 1 168 ? 8.404 9.064 3.694 1.00 95.19 168 PHE A O 1
ATOM 1395 N N . PRO A 1 169 ? 8.787 7.067 2.734 1.00 91.56 169 PRO A N 1
ATOM 1396 C CA . PRO A 1 169 ? 10.209 7.290 2.532 1.00 91.56 169 PRO A CA 1
ATOM 1397 C C . PRO A 1 169 ? 10.459 8.430 1.540 1.00 91.56 169 PRO A C 1
ATOM 1399 O O . PRO A 1 169 ? 9.623 8.758 0.690 1.00 91.56 169 PRO A O 1
ATOM 1402 N N . PHE A 1 170 ? 11.649 9.029 1.607 1.00 86.50 170 PHE A N 1
ATOM 1403 C CA . PHE A 1 170 ? 12.024 10.158 0.745 1.00 86.50 170 PHE A CA 1
ATOM 1404 C C . PHE A 1 170 ? 12.008 9.836 -0.754 1.00 86.50 170 PHE A C 1
ATOM 1406 O O . PHE A 1 170 ? 11.770 10.728 -1.563 1.00 86.50 170 PHE A O 1
ATOM 1413 N N . PHE A 1 171 ? 12.280 8.586 -1.133 1.00 82.56 171 PHE A N 1
ATOM 1414 C CA . PHE A 1 171 ? 12.357 8.188 -2.540 1.00 82.56 171 PHE A CA 1
ATOM 1415 C C . PHE A 1 171 ? 10.983 7.981 -3.191 1.00 82.56 171 PHE A C 1
ATOM 1417 O O . PHE A 1 171 ? 10.905 7.916 -4.415 1.00 82.56 171 PHE A O 1
ATOM 1424 N N . VAL A 1 172 ? 9.909 7.878 -2.401 1.00 83.75 172 VAL A N 1
ATOM 1425 C CA . VAL A 1 172 ? 8.543 7.768 -2.920 1.00 83.75 172 VAL A CA 1
ATOM 1426 C C . VAL A 1 172 ? 8.037 9.173 -3.215 1.00 83.75 172 VAL A C 1
ATOM 1428 O O . VAL A 1 172 ? 7.750 9.939 -2.295 1.00 83.75 172 VAL A O 1
ATOM 1431 N N . SER A 1 173 ? 7.960 9.533 -4.494 1.00 80.62 173 SER A N 1
ATOM 1432 C CA . SER A 1 173 ? 7.416 10.817 -4.952 1.00 80.62 173 SER A CA 1
ATOM 1433 C C . SER A 1 173 ? 5.902 10.796 -5.129 1.00 80.62 173 SER A C 1
ATOM 1435 O O . SER A 1 173 ? 5.250 11.816 -4.907 1.00 80.62 173 SER A O 1
ATOM 1437 N N . GLU A 1 174 ? 5.349 9.652 -5.525 1.00 82.38 174 GLU A N 1
ATOM 1438 C CA . GLU A 1 174 ? 3.949 9.560 -5.927 1.00 82.38 174 GLU A CA 1
ATOM 1439 C C . GLU A 1 174 ? 2.993 9.557 -4.735 1.00 82.38 174 GLU A C 1
ATOM 1441 O O . GLU A 1 174 ? 3.285 9.024 -3.666 1.00 82.38 174 GLU A O 1
ATOM 1446 N N . GLY A 1 175 ? 1.849 10.219 -4.917 1.00 81.69 175 GLY A N 1
ATOM 1447 C CA . GLY A 1 175 ? 0.838 10.413 -3.878 1.00 81.69 175 GLY A CA 1
ATOM 1448 C C . GLY A 1 175 ? 1.228 11.345 -2.739 1.00 81.69 175 GLY A C 1
ATOM 1449 O O . GLY A 1 175 ? 0.524 11.407 -1.729 1.00 81.69 175 GLY A O 1
ATOM 1450 N N . ARG A 1 176 ? 2.320 12.100 -2.899 1.00 88.38 176 ARG A N 1
ATOM 1451 C CA . ARG A 1 176 ? 2.675 13.181 -1.9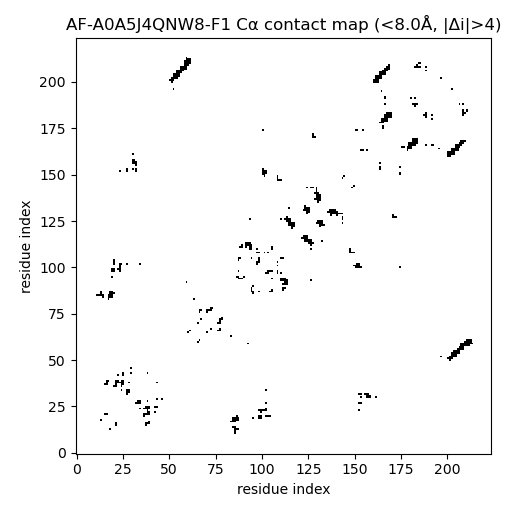83 1.00 88.38 176 ARG A CA 1
ATOM 1452 C C . ARG A 1 176 ? 1.757 14.384 -2.153 1.00 88.38 176 ARG A C 1
ATOM 1454 O O . ARG A 1 176 ? 1.533 14.867 -3.257 1.00 88.38 176 ARG A O 1
ATOM 1461 N N . ASN A 1 177 ? 1.321 14.927 -1.027 1.00 87.19 177 ASN A N 1
ATOM 1462 C CA . ASN A 1 177 ? 0.558 16.163 -0.917 1.00 87.19 177 ASN A CA 1
ATOM 1463 C C . ASN A 1 177 ? 1.068 17.007 0.268 1.00 87.19 177 ASN A C 1
ATOM 1465 O O . ASN A 1 177 ? 2.052 16.668 0.928 1.00 87.19 177 ASN A O 1
ATOM 1469 N N . ASN A 1 178 ? 0.388 18.114 0.565 1.00 90.75 178 ASN A N 1
ATOM 1470 C CA . ASN A 1 178 ? 0.732 19.008 1.677 1.00 90.75 178 ASN A CA 1
ATOM 1471 C C . ASN A 1 178 ? 0.571 18.384 3.081 1.00 90.75 178 ASN A C 1
ATOM 1473 O O . ASN A 1 178 ? 1.018 18.982 4.056 1.00 90.75 178 ASN A O 1
ATOM 1477 N N . LYS A 1 179 ? -0.060 17.210 3.195 1.00 94.19 179 LYS A N 1
ATOM 1478 C CA . LYS A 1 179 ? -0.229 16.422 4.426 1.00 94.19 179 LYS A CA 1
ATOM 1479 C C . LYS A 1 179 ? 0.618 15.143 4.419 1.00 94.19 179 LYS A C 1
ATOM 1481 O O . LYS A 1 179 ? 0.336 14.205 5.163 1.00 94.19 179 LYS A O 1
ATOM 1486 N N . THR A 1 180 ? 1.649 15.093 3.574 1.00 95.81 180 THR A N 1
ATOM 1487 C CA . THR A 1 180 ? 2.600 13.982 3.552 1.00 95.81 180 THR A CA 1
ATOM 1488 C C . THR A 1 180 ? 3.837 14.290 4.383 1.00 95.81 180 THR A C 1
ATOM 1490 O O . THR A 1 180 ? 4.464 15.334 4.207 1.00 95.81 180 THR A O 1
ATOM 1493 N N . VAL A 1 181 ? 4.218 13.351 5.244 1.00 96.75 181 VAL A N 1
ATOM 1494 C CA . VAL A 1 181 ? 5.422 13.416 6.080 1.00 96.75 181 VAL A CA 1
ATOM 1495 C C . VAL A 1 181 ? 6.421 12.329 5.691 1.00 96.75 181 VAL A C 1
ATOM 1497 O O . VAL A 1 181 ? 6.071 11.334 5.050 1.00 96.75 181 VAL A O 1
ATOM 1500 N N . ASN A 1 182 ? 7.688 12.554 6.032 1.00 96.44 182 ASN A N 1
ATOM 1501 C CA . ASN A 1 182 ? 8.782 11.662 5.667 1.00 96.44 182 ASN A CA 1
ATOM 1502 C C . ASN A 1 182 ? 9.155 10.765 6.838 1.00 96.44 182 ASN A C 1
ATOM 1504 O O . ASN A 1 182 ? 9.373 11.272 7.934 1.00 96.44 182 ASN A O 1
ATOM 1508 N N . ALA A 1 183 ? 9.297 9.471 6.571 1.00 95.56 183 ALA A N 1
ATOM 1509 C CA . ALA A 1 183 ? 9.872 8.509 7.501 1.00 95.56 183 ALA A CA 1
ATOM 1510 C C . ALA A 1 183 ? 10.697 7.480 6.724 1.00 95.56 183 ALA A C 1
ATOM 1512 O O . ALA A 1 183 ? 10.215 6.892 5.758 1.00 95.56 183 ALA A O 1
ATOM 1513 N N . SER A 1 184 ? 11.946 7.286 7.132 1.00 88.75 184 SER A N 1
ATOM 1514 C CA . SER A 1 184 ? 12.909 6.375 6.494 1.00 88.75 184 SER A CA 1
ATOM 1515 C C . SER A 1 184 ? 13.148 5.103 7.310 1.00 88.75 184 SER A C 1
ATOM 1517 O O . SER A 1 184 ? 13.858 4.201 6.857 1.00 88.75 184 SER A O 1
ATOM 1519 N N . THR A 1 185 ? 12.582 5.039 8.516 1.00 92.81 185 THR A N 1
ATOM 1520 C CA . THR A 1 185 ? 12.657 3.898 9.429 1.00 92.81 185 THR A CA 1
ATOM 1521 C C . THR A 1 185 ? 11.283 3.604 10.027 1.00 92.81 185 THR A C 1
ATOM 1523 O O . THR A 1 185 ? 10.386 4.451 10.019 1.00 92.81 185 THR A O 1
ATOM 1526 N N . VAL A 1 186 ? 11.124 2.395 10.567 1.00 94.19 186 VAL A N 1
ATOM 1527 C CA . VAL A 1 186 ? 9.913 1.992 11.297 1.00 94.19 186 VAL A CA 1
ATOM 1528 C C . VAL A 1 186 ? 9.675 2.900 12.513 1.00 94.19 186 VAL A C 1
ATOM 1530 O O . VAL A 1 186 ? 8.544 3.316 12.750 1.00 94.19 186 VAL A O 1
ATOM 1533 N N . ASP A 1 187 ? 10.734 3.270 13.238 1.00 95.88 187 ASP A N 1
ATOM 1534 C CA . ASP A 1 187 ? 10.633 4.151 14.409 1.00 95.88 187 ASP A CA 1
ATOM 1535 C C . ASP A 1 187 ? 10.163 5.558 14.023 1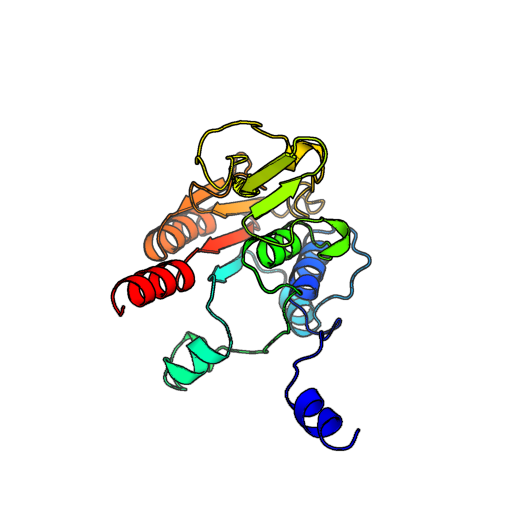.00 95.88 187 ASP A C 1
ATOM 1537 O O . ASP A 1 187 ? 9.259 6.110 14.649 1.00 95.88 187 ASP A O 1
ATOM 1541 N N . GLU A 1 188 ? 10.728 6.131 12.953 1.00 97.31 188 GLU A N 1
ATOM 1542 C CA . GLU A 1 188 ? 10.280 7.421 12.419 1.00 97.31 188 GLU A CA 1
ATOM 1543 C C . GLU A 1 188 ? 8.813 7.361 11.981 1.00 97.31 188 GLU A C 1
ATOM 1545 O O . GLU A 1 188 ? 8.054 8.289 12.261 1.00 97.31 188 GLU A O 1
ATOM 1550 N N . LEU A 1 189 ? 8.388 6.259 11.350 1.00 97.88 189 LEU A N 1
ATOM 1551 C CA . LEU A 1 189 ? 7.002 6.066 10.927 1.00 97.88 189 LEU A CA 1
ATOM 1552 C C . LEU A 1 189 ? 6.054 6.132 12.128 1.00 97.88 189 LEU A C 1
ATOM 1554 O O . LEU A 1 189 ? 5.062 6.860 12.074 1.00 97.88 189 LEU A O 1
ATOM 1558 N N . PHE A 1 190 ? 6.360 5.426 13.220 1.00 97.56 190 PHE A N 1
ATOM 1559 C CA . PHE A 1 190 ? 5.519 5.450 14.419 1.00 97.56 190 PHE A CA 1
ATOM 1560 C C . PHE A 1 190 ? 5.564 6.795 15.156 1.00 97.56 190 PHE A C 1
ATOM 1562 O O . PHE A 1 190 ? 4.519 7.262 15.607 1.00 97.56 190 PHE A O 1
ATOM 1569 N N . ILE A 1 191 ? 6.715 7.473 15.205 1.00 98.25 191 ILE A N 1
ATOM 1570 C CA . ILE A 1 191 ? 6.818 8.836 15.756 1.00 98.25 191 ILE A CA 1
ATOM 1571 C C . ILE A 1 191 ? 5.917 9.813 14.989 1.00 98.25 191 ILE A C 1
ATOM 1573 O O . ILE A 1 191 ? 5.231 10.639 15.597 1.00 98.25 191 ILE A O 1
ATOM 1577 N N . GLU A 1 192 ? 5.902 9.743 13.658 1.00 98.19 192 GLU A N 1
ATOM 1578 C CA . GLU A 1 192 ? 5.038 10.597 12.844 1.00 98.19 192 GLU A CA 1
ATOM 1579 C C . GLU A 1 192 ? 3.555 10.212 12.972 1.00 98.19 192 GLU A C 1
ATOM 1581 O O . GLU A 1 192 ? 2.703 11.100 13.078 1.00 98.19 192 GLU A O 1
ATOM 1586 N N . LEU A 1 193 ? 3.232 8.916 13.062 1.00 98.06 193 LEU A N 1
ATOM 1587 C CA . LEU A 1 193 ? 1.870 8.461 13.360 1.00 98.06 193 LEU A CA 1
ATOM 1588 C C . LEU A 1 193 ? 1.358 9.038 14.681 1.00 98.06 193 LEU A C 1
ATOM 1590 O O . LEU A 1 193 ? 0.265 9.603 14.709 1.00 98.06 193 LEU A O 1
ATOM 1594 N N . GLU A 1 194 ? 2.152 8.971 15.754 1.00 97.94 194 GLU A N 1
ATOM 1595 C CA . GLU A 1 194 ? 1.789 9.521 17.066 1.00 97.94 194 GLU A CA 1
ATOM 1596 C C . GLU A 1 194 ? 1.498 11.027 17.030 1.00 97.94 194 GLU A C 1
ATOM 1598 O O . GLU A 1 194 ? 0.708 11.531 17.834 1.00 97.94 194 GLU A O 1
ATOM 1603 N N . LYS A 1 195 ? 2.143 11.772 16.127 1.00 98.19 195 LYS A N 1
ATOM 1604 C CA . LYS A 1 195 ? 1.859 13.198 15.921 1.00 98.19 195 LYS A CA 1
ATOM 1605 C C . LYS A 1 195 ? 0.540 13.395 15.179 1.00 98.19 195 LYS A C 1
ATOM 1607 O O . LYS A 1 195 ? -0.250 14.242 15.589 1.00 98.19 195 LYS A O 1
ATOM 1612 N N . ILE A 1 196 ? 0.291 12.616 14.124 1.00 98.12 196 ILE A N 1
ATOM 1613 C CA . ILE A 1 196 ? -0.901 12.748 13.275 1.00 98.12 196 ILE A CA 1
ATOM 1614 C C . ILE A 1 196 ? -2.180 12.407 14.045 1.00 98.12 196 ILE A C 1
ATOM 1616 O O . ILE A 1 196 ? -3.142 13.173 13.982 1.00 98.12 196 ILE A O 1
ATOM 1620 N N . VAL A 1 197 ? -2.191 11.315 14.817 1.00 96.88 197 VAL A N 1
ATOM 1621 C CA . VAL A 1 197 ? -3.385 10.883 15.576 1.00 96.88 197 VAL A CA 1
ATOM 1622 C C . VAL A 1 197 ? -3.801 11.887 16.659 1.00 96.88 197 VAL A C 1
ATOM 1624 O O . VAL A 1 197 ? -4.960 11.931 17.052 1.00 96.88 197 VAL A O 1
ATOM 1627 N N . LYS A 1 198 ? -2.890 12.765 17.109 1.00 97.38 198 LYS A N 1
ATOM 1628 C CA . LYS A 1 198 ? -3.201 13.845 18.067 1.00 97.38 198 LYS A CA 1
ATOM 1629 C C . LYS A 1 198 ? -3.989 15.001 17.448 1.00 97.38 198 LYS A C 1
ATOM 1631 O O . LYS A 1 198 ? -4.521 15.834 18.186 1.00 97.38 198 LYS A O 1
ATOM 1636 N N . TYR A 1 199 ? -4.047 15.110 16.120 1.00 96.75 199 TYR A N 1
ATOM 1637 C CA . TYR A 1 199 ? -4.899 16.104 15.472 1.00 96.75 199 TYR A CA 1
ATOM 1638 C C . TYR A 1 199 ? -6.379 15.768 15.684 1.00 96.75 199 TYR A C 1
ATOM 1640 O O . TYR A 1 199 ? -6.756 14.612 15.837 1.00 96.75 199 TYR A O 1
ATOM 1648 N N . LYS A 1 200 ? -7.243 16.785 15.694 1.00 96.25 200 LYS A N 1
ATOM 1649 C CA . LYS A 1 200 ? -8.690 16.580 15.848 1.00 96.25 200 LYS A CA 1
ATOM 1650 C C . LYS A 1 200 ? -9.336 16.152 14.532 1.00 96.25 200 LYS A C 1
ATOM 1652 O O . LYS A 1 200 ? -8.913 16.603 13.468 1.00 96.25 200 LYS A O 1
ATOM 1657 N N . GLY A 1 201 ? -10.429 15.399 14.637 1.00 96.75 201 GLY A N 1
ATOM 1658 C CA . GLY A 1 201 ? -11.265 15.011 13.500 1.00 96.75 201 GLY A CA 1
ATOM 1659 C C . GLY A 1 201 ? -10.830 13.687 12.888 1.00 96.75 201 GLY A C 1
ATOM 1660 O O . GLY A 1 201 ? -9.779 13.154 13.240 1.00 96.75 201 GLY A O 1
ATOM 1661 N N . LYS A 1 202 ? -11.645 13.148 11.977 1.00 97.94 202 LYS A N 1
ATOM 1662 C CA . LYS A 1 202 ? -11.383 11.820 11.429 1.00 97.94 202 LYS A CA 1
ATOM 1663 C C . LYS A 1 202 ? -10.217 11.830 10.454 1.00 97.94 202 LYS A C 1
ATOM 1665 O O . LYS A 1 202 ? -10.038 12.790 9.696 1.00 97.94 202 LYS A O 1
ATOM 1670 N N . LYS A 1 203 ? -9.432 10.756 10.453 1.00 98.00 203 LYS A N 1
ATOM 1671 C CA . LYS A 1 203 ? -8.228 10.633 9.633 1.00 98.00 203 LYS A CA 1
ATOM 1672 C C . LYS A 1 203 ? -8.176 9.291 8.930 1.00 98.00 203 LYS A C 1
ATOM 1674 O O . LYS A 1 203 ? -8.532 8.256 9.486 1.00 98.00 203 LYS A O 1
ATOM 1679 N N . PHE A 1 204 ? -7.670 9.331 7.709 1.00 98.06 204 PHE A N 1
ATOM 1680 C CA . PHE A 1 204 ? -7.165 8.162 7.012 1.00 98.06 204 PHE A CA 1
ATOM 1681 C C . PHE A 1 204 ? -5.673 8.378 6.778 1.00 98.06 204 PHE A C 1
ATOM 1683 O O . PHE A 1 204 ? -5.291 9.364 6.148 1.00 98.06 204 PHE A O 1
ATOM 1690 N N . VAL A 1 205 ? -4.831 7.501 7.318 1.00 98.12 205 VAL A N 1
ATOM 1691 C CA . VAL A 1 205 ? -3.375 7.622 7.212 1.00 98.12 205 VAL A CA 1
ATOM 1692 C C . VAL A 1 205 ? -2.835 6.470 6.379 1.00 98.12 205 VAL A C 1
ATOM 1694 O O . VAL A 1 205 ? -2.923 5.314 6.789 1.00 98.12 205 VAL A O 1
ATOM 1697 N N . TYR A 1 206 ? -2.283 6.790 5.211 1.00 98.06 206 TYR A N 1
ATOM 1698 C CA . TYR A 1 206 ? -1.653 5.826 4.316 1.00 98.06 206 TYR A CA 1
ATOM 1699 C C . TYR A 1 206 ? -0.139 5.817 4.557 1.00 98.06 206 TYR A C 1
ATOM 1701 O O . TYR A 1 206 ? 0.547 6.819 4.348 1.00 98.06 206 TYR A O 1
ATOM 1709 N N . CYS A 1 207 ? 0.412 4.685 4.972 1.00 97.69 207 CYS A N 1
ATOM 1710 C CA . CYS A 1 207 ? 1.823 4.548 5.309 1.00 97.69 207 CYS A CA 1
ATOM 1711 C C . CYS A 1 207 ? 2.492 3.480 4.449 1.00 97.69 207 CYS A C 1
ATOM 1713 O O . CYS A 1 207 ? 1.948 2.396 4.235 1.00 97.69 207 CYS A O 1
ATOM 1715 N N . TYR A 1 208 ? 3.717 3.762 4.024 1.00 96.44 208 TYR A N 1
ATOM 1716 C CA . TYR A 1 208 ? 4.594 2.777 3.405 1.00 96.44 208 TYR A CA 1
ATOM 1717 C C . TYR A 1 208 ? 5.945 2.779 4.119 1.00 96.44 208 TYR A C 1
ATOM 1719 O O . TYR A 1 208 ? 6.520 3.837 4.365 1.00 96.44 208 TYR A O 1
ATOM 1727 N N . CYS A 1 209 ? 6.436 1.590 4.448 1.00 95.38 209 CYS A N 1
ATOM 1728 C CA . CYS A 1 209 ? 7.751 1.346 5.014 1.00 95.38 209 CYS A CA 1
ATOM 1729 C C . CYS A 1 209 ? 8.477 0.345 4.116 1.00 95.38 209 CYS A C 1
ATOM 1731 O O . CYS A 1 209 ? 7.916 -0.689 3.763 1.00 95.38 209 CYS A O 1
ATOM 1733 N N . ASP A 1 210 ? 9.716 0.655 3.745 1.00 92.75 210 ASP A N 1
ATOM 1734 C CA . ASP A 1 210 ? 10.546 -0.188 2.878 1.00 92.75 210 ASP A CA 1
ATOM 1735 C C . ASP A 1 210 ? 11.238 -1.341 3.631 1.00 92.75 210 ASP A C 1
ATOM 1737 O O . ASP A 1 210 ? 11.925 -2.164 3.029 1.00 92.75 210 ASP A O 1
ATOM 1741 N N . ASP A 1 211 ? 11.048 -1.421 4.948 1.00 92.56 211 ASP A N 1
ATOM 1742 C CA . ASP A 1 211 ? 11.456 -2.542 5.788 1.00 92.56 211 ASP A CA 1
ATOM 1743 C C . ASP A 1 211 ? 10.283 -3.514 6.039 1.00 92.56 211 ASP A C 1
ATOM 1745 O O . ASP A 1 211 ? 9.131 -3.082 6.150 1.00 92.56 211 ASP A O 1
ATOM 1749 N N . PRO A 1 212 ? 10.555 -4.828 6.191 1.00 92.75 212 PRO A N 1
ATOM 1750 C CA . PRO A 1 212 ? 11.874 -5.468 6.268 1.00 92.75 212 PRO A CA 1
ATOM 1751 C C . PRO A 1 212 ? 12.591 -5.738 4.932 1.00 92.75 212 PRO A C 1
ATOM 1753 O O . PRO A 1 212 ? 13.717 -6.239 4.971 1.00 92.75 212 PRO A O 1
ATOM 1756 N N . ASP A 1 213 ? 11.993 -5.473 3.765 1.00 91.31 213 ASP A N 1
ATOM 1757 C CA . ASP A 1 213 ? 12.598 -5.836 2.472 1.00 91.31 213 ASP A CA 1
ATOM 1758 C C . ASP A 1 213 ? 13.990 -5.227 2.264 1.00 91.31 213 ASP A C 1
ATOM 1760 O O . ASP A 1 213 ? 14.950 -5.957 1.999 1.00 91.31 213 ASP A O 1
ATOM 1764 N N . LYS A 1 214 ? 14.145 -3.920 2.506 1.00 89.81 214 LYS A N 1
ATOM 1765 C CA . LYS A 1 214 ? 15.440 -3.223 2.472 1.00 89.81 214 LYS A CA 1
ATOM 1766 C C . LYS A 1 214 ? 16.497 -3.930 3.324 1.00 89.81 214 LYS A C 1
ATOM 1768 O O . LYS A 1 214 ? 17.618 -4.179 2.857 1.00 89.81 214 LYS A O 1
ATOM 1773 N N . THR A 1 215 ? 16.152 -4.285 4.560 1.00 89.38 215 THR A N 1
ATOM 1774 C CA . THR A 1 215 ? 17.047 -5.018 5.463 1.00 89.38 215 THR A CA 1
ATOM 1775 C C . THR A 1 215 ? 17.390 -6.411 4.915 1.00 89.38 215 THR A C 1
ATOM 1777 O O . THR A 1 215 ? 18.566 -6.783 4.869 1.00 89.38 215 THR A O 1
ATOM 1780 N N . MET A 1 216 ? 16.408 -7.166 4.412 1.00 88.00 216 MET A N 1
ATOM 1781 C CA . MET A 1 216 ? 16.632 -8.494 3.823 1.00 88.00 216 MET A CA 1
ATOM 1782 C C . MET A 1 216 ? 17.533 -8.449 2.581 1.00 88.00 216 MET A C 1
ATOM 1784 O O . MET A 1 216 ? 18.427 -9.287 2.436 1.00 88.00 216 MET A O 1
ATOM 1788 N N . GLN A 1 217 ? 17.334 -7.475 1.689 1.00 83.38 217 GLN A N 1
ATOM 1789 C CA . GLN A 1 217 ? 18.178 -7.283 0.507 1.00 83.38 217 GLN A CA 1
ATOM 1790 C C . GLN A 1 217 ? 19.619 -6.935 0.887 1.00 83.38 217 GLN A C 1
ATOM 1792 O O . GLN A 1 217 ? 20.563 -7.390 0.238 1.00 83.38 217 GLN A O 1
ATOM 1797 N N . THR A 1 218 ? 19.790 -6.146 1.947 1.00 83.94 218 THR A N 1
ATOM 1798 C CA . THR A 1 218 ? 21.105 -5.758 2.457 1.00 83.94 218 THR A CA 1
ATOM 1799 C C . THR A 1 218 ? 21.852 -6.975 3.005 1.00 83.94 218 THR A C 1
ATOM 1801 O O . THR A 1 218 ? 22.974 -7.232 2.582 1.00 83.94 218 THR A O 1
ATOM 1804 N N . ILE A 1 219 ? 21.222 -7.791 3.858 1.00 77.88 219 ILE A N 1
ATOM 1805 C CA . ILE A 1 219 ? 21.854 -8.986 4.451 1.00 77.88 219 ILE A CA 1
ATOM 1806 C C . ILE A 1 219 ? 22.235 -10.025 3.382 1.00 77.88 219 ILE A C 1
ATOM 1808 O O . ILE A 1 219 ? 23.329 -10.593 3.431 1.00 77.88 219 ILE A O 1
ATOM 1812 N N . LYS A 1 220 ? 21.380 -10.244 2.372 1.00 67.94 220 LYS A N 1
ATOM 1813 C CA . LYS A 1 220 ? 21.685 -11.162 1.256 1.00 67.94 220 LYS A CA 1
ATOM 1814 C C . LYS A 1 220 ? 22.934 -10.757 0.467 1.00 67.94 220 LYS A C 1
ATOM 1816 O O . LYS A 1 220 ? 23.633 -11.625 -0.039 1.00 67.94 220 LYS A O 1
ATOM 1821 N N . LYS A 1 221 ? 23.244 -9.459 0.373 1.00 54.34 221 LYS A N 1
ATOM 1822 C CA . LYS A 1 221 ? 24.455 -8.970 -0.311 1.00 54.34 221 LYS A CA 1
ATOM 1823 C C . LYS A 1 221 ? 25.749 -9.238 0.465 1.00 54.34 221 LYS A C 1
ATOM 1825 O O . LYS A 1 221 ? 26.800 -9.262 -0.156 1.00 54.34 221 LYS A O 1
ATOM 1830 N N . PHE A 1 222 ? 25.680 -9.442 1.782 1.00 44.88 222 PHE A N 1
ATOM 1831 C CA . PHE A 1 222 ? 26.844 -9.727 2.636 1.00 44.88 222 PHE A CA 1
ATOM 1832 C C . PHE A 1 222 ? 27.054 -11.225 2.917 1.00 44.88 222 PHE A C 1
ATOM 1834 O O . PHE A 1 222 ? 27.957 -11.586 3.666 1.00 44.88 222 PHE A O 1
ATOM 1841 N N . SER A 1 223 ? 26.211 -12.093 2.352 1.00 39.00 223 SER A N 1
ATOM 1842 C CA . SER A 1 223 ? 26.277 -13.557 2.502 1.00 39.00 223 SER A CA 1
ATOM 1843 C C . SER A 1 223 ? 26.774 -14.280 1.235 1.00 39.00 223 SER A C 1
ATOM 1845 O O . SER A 1 223 ? 26.658 -15.502 1.141 1.00 39.00 223 SER A O 1
ATOM 1847 N N . LEU A 1 224 ? 27.356 -13.529 0.292 1.00 37.34 224 LEU A N 1
ATOM 1848 C CA . LEU A 1 224 ? 28.067 -13.988 -0.910 1.00 37.34 224 LEU A CA 1
ATOM 1849 C C . LEU A 1 224 ? 29.510 -13.474 -0.876 1.00 37.34 224 LEU A C 1
ATOM 1851 O O . LEU A 1 224 ? 30.385 -14.194 -1.403 1.00 37.34 224 LEU A O 1
#

Foldseek 3Di:
DVVVVVVVVVDDDADQQFELLLCLVLVLVLLVHDDPGHHHVVSNVVSVVVDQEAEDEAAAPPAPVCCVPPHDCPDPVNVPDDDHGHYAPVPEPQQRVCCNFQSDHCVLQVRHYQWDADPVVRFIARLLQCAGPPPRHNPDGCPSCVPRPGAGSPPPRPRPQEDEAEEEDPSHPHPDDPRYDYDADPVSQVVVVVVVSPDDTGYYYHYYYHPPVVVVVVVVVVVD

Radius of gyration: 18.81 Å; Cα contacts (8 Å, |Δi|>4): 346; chains: 1; bounding box: 47×55×48 Å

Secondary structure (DSSP, 8-state):
--TTHHHHTT-----TTSBHHHHHHHHHHHHT----SPP-HHHHHHHTT--SEEEEEEETT--HHHHHHHS-TTSHHHHT-----B--SS--HHHHHHHHHH---HHHH---SSEEEETTTTEEEETTTTEETTT--BSSTTHHHHHS----TTTT---TTEEEEEEE-TT--TT--TTEEE-SSHHHHHHHHHHHTTSSSEEEEEEEE-TTHHHHHHHHHT--

Solvent-accessible surface area (backbone atoms only — not comparable to full-atom values): 12975 Å² total; per-residue (Å²): 122,81,72,56,60,70,55,55,76,71,58,86,71,79,38,83,70,45,25,52,49,11,54,27,26,32,51,25,52,75,32,61,32,89,72,93,60,59,52,26,63,77,57,47,68,56,58,73,71,65,63,55,71,45,78,47,76,44,49,32,72,68,46,70,65,58,44,68,74,74,46,56,70,86,35,74,68,61,62,63,64,85,78,89,64,35,65,53,79,54,83,30,71,47,19,44,53,47,19,44,43,38,54,40,55,51,87,76,48,67,47,52,40,62,58,47,77,40,79,94,74,72,42,43,28,23,52,82,71,17,17,29,64,87,78,65,44,75,78,44,74,54,52,48,58,68,76,48,62,78,63,35,48,70,76,71,51,65,37,82,76,45,48,66,35,34,38,31,32,84,75,61,65,81,84,66,56,99,52,45,46,76,23,88,46,73,68,47,43,52,58,51,47,63,56,57,71,70,50,85,71,28,32,38,35,47,35,47,40,63,46,55,34,55,57,53,57,53,55,59,67,76,75,115

Nearest PDB structures (foldseek):
  6pr2-assembly1_A  TM=3.819E-01  e=6.434E+00  Salmonella enterica subsp. enterica serovar Typhimurium

Sequence (224 aa):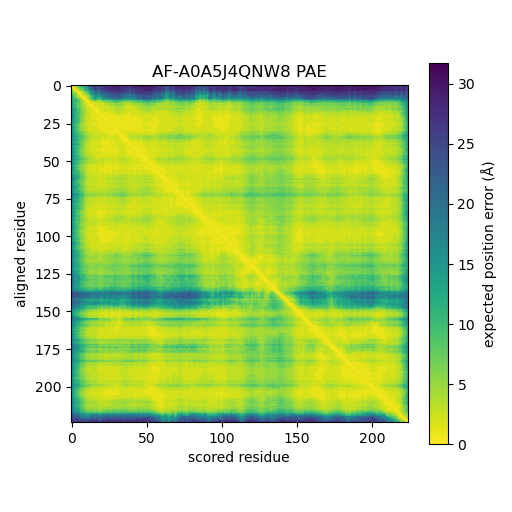
MKQDKKELDKLIFPDFEKNIINISSSFSKYLGVKTDKSTLKILDDELVKDYEDVIFIIFDGLGKNPIEINLEEGSFIRSHVKEYLTTTYPSTTTNATTTFMSNLYPMEHGWFAWSLYYEEIDKCLDIFTGRDSFTQKVTHKGYTNTKYKFTPYFENNPREDVSVYSIFPFFVSEGRNNKTVNASTVDELFIELEKIVKYKGKKFVYCYCDDPDKTMQTIKKFSL